Protein AF-A0A6B3M4F8-F1 (afdb_monomer)

Mean predicted aligned error: 13.42 Å

Nearest PDB structures (foldseek):
  5zo9-assembly1_A  TM=2.874E-01  e=3.451E-01  Homo sapiens
  6tle-assembly1_A  TM=3.616E-01  e=1.437E+00  Homo sapiens
  2yxu-assembly1_B  TM=2.811E-01  e=1.355E+00  Homo sapiens
  2xae-assembly1_C  TM=2.159E-01  e=8.934E-01  Homo sapiens
  2ajp-assembly3_B  TM=2.988E-01  e=2.179E+00  Homo sapiens

Solvent-accessible surface area (backbone atoms only — not comparable to full-atom values): 15876 Å² total; per-residue (Å²): 140,86,85,85,80,86,79,87,78,83,82,82,83,80,82,81,80,79,82,77,74,78,78,77,78,77,76,79,75,85,74,85,73,88,70,93,71,91,70,84,82,88,80,80,94,76,88,74,76,53,66,66,49,64,64,51,50,82,69,80,78,77,80,70,79,89,58,94,71,38,42,50,32,43,20,66,91,37,78,73,47,22,49,24,73,56,49,56,48,58,36,32,31,54,56,80,78,48,59,45,69,56,34,42,32,40,33,66,57,88,61,82,54,98,59,84,68,80,55,82,39,79,45,58,44,94,72,63,71,53,74,61,88,46,32,39,41,45,66,54,75,62,93,71,65,54,59,57,55,40,46,29,27,45,39,37,36,29,35,29,68,42,69,52,98,86,65,52,78,44,76,41,82,44,76,48,71,20,48,33,29,29,47,50,79,50,70,70,50,53,47,52,54,50,53,52,52,49,53,50,67,76,42,75,86,54,52,74,57,56,50,30,49,55,52,22,52,56,24,52,77,71,49,25,52,49,47,22,52,43,30,68,71,62,44,88,81,62,53,72,68,55,49,50,32,54,48,53,66,59,72,47,98,59,44,73,82,77

Radius of gyration: 26.08 Å; Cα contacts (8 Å, |Δi|>4): 326; chains: 1; bounding box: 96×58×58 Å

Sequence (258 aa):
MPRHNFVKTTLLLTTFISLSIPLSSVLIDELEFSSSYAVSAETGKQNQENFWVRLFVKKTSRGSSRTPFCSIWPNPDDQDLREIWNDRPLFIWKNTGEFEIAQIEVRVKSDDSKTAKKPYKVEDFNQVIGREHNLIYHKYNDPEPLNHGQEYFLWLKYQRKFKDTNGEESMVPGEHLAPFKIVQNGNFRNQIEAELNELISQNVNLNNQEIAEERAKYFVDLKLWSDFIQEAFSVKNPSADLIEFKEVILNQDSCTVK

Secondary structure (DSSP, 8-state):
--PPPP------------------------------------S--SS---HHHHT---PPP------SSEEEES-TT-GGG-EES-SSPEEEEE--SSEEEEEEEEEETT---SS-PPPSEEEEGGG---EETTEEEEE---SSPPPTT-EEEEEEEEEEEEE-TT--EEEEEEEEEEEEEEPPSSHHHHHHHHHHHHHHHHTTT--HHHHHHHHHHHHHHTT-HHHHHHHHHH-SS--HHHHHHHHHHHT-SSS---

pLDDT: mean 75.15, std 19.85, range [32.34, 97.25]

Structure (mmCIF, N/CA/C/O backbone):
data_AF-A0A6B3M4F8-F1
#
_entry.id   AF-A0A6B3M4F8-F1
#
loop_
_atom_site.group_PDB
_atom_site.id
_atom_site.type_symbol
_atom_site.label_atom_id
_atom_site.label_alt_id
_atom_site.label_comp_id
_atom_site.label_asym_id
_atom_site.label_entity_id
_atom_site.label_seq_id
_a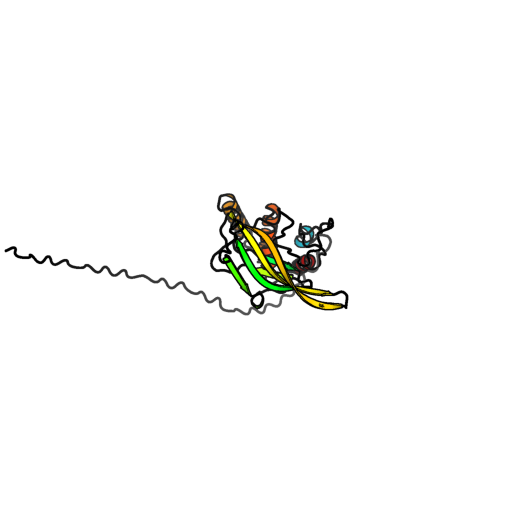tom_site.pdbx_PDB_ins_code
_atom_site.Cartn_x
_atom_site.Cartn_y
_atom_site.Cartn_z
_atom_site.occupancy
_atom_site.B_iso_or_equiv
_atom_site.auth_seq_id
_atom_site.auth_comp_id
_atom_site.auth_asym_id
_atom_site.auth_atom_id
_atom_site.pdbx_PDB_model_num
ATOM 1 N N . MET A 1 1 ? -69.988 35.034 -27.575 1.00 43.53 1 MET A N 1
ATOM 2 C CA . MET A 1 1 ? -69.328 36.061 -26.739 1.00 43.53 1 MET A CA 1
ATOM 3 C C . MET A 1 1 ? -69.202 35.544 -25.309 1.00 43.53 1 MET A C 1
ATOM 5 O O . MET A 1 1 ? -70.208 35.548 -24.611 1.00 43.53 1 MET A O 1
ATOM 9 N N . PRO A 1 2 ? -68.024 35.078 -24.864 1.00 46.09 2 PRO A N 1
ATOM 10 C CA . PRO A 1 2 ? -67.759 34.835 -23.451 1.00 46.09 2 PRO A CA 1
ATOM 11 C C . PRO A 1 2 ? -66.857 35.936 -22.867 1.00 46.09 2 PRO A C 1
ATOM 13 O O . PRO A 1 2 ? -65.852 36.320 -23.462 1.00 46.09 2 PRO A O 1
ATOM 16 N N . ARG A 1 3 ? -67.248 36.466 -21.703 1.00 47.00 3 ARG A N 1
ATOM 17 C CA . ARG A 1 3 ? -66.467 37.415 -20.898 1.00 47.00 3 ARG A CA 1
ATOM 18 C C . ARG A 1 3 ? -65.482 36.643 -20.019 1.00 47.00 3 ARG A C 1
ATOM 20 O O . ARG A 1 3 ? -65.880 35.732 -19.301 1.00 47.00 3 ARG A O 1
ATOM 27 N N . HIS A 1 4 ? -64.214 37.039 -20.077 1.00 41.53 4 HIS A N 1
ATOM 28 C CA . HIS A 1 4 ? -63.149 36.563 -19.201 1.00 41.53 4 HIS A CA 1
ATOM 29 C C . HIS A 1 4 ? -63.317 37.120 -17.781 1.00 41.53 4 HIS A C 1
ATOM 31 O O . HIS A 1 4 ? -63.397 38.334 -17.602 1.00 41.53 4 HIS A O 1
ATOM 37 N N . ASN A 1 5 ? -63.308 36.237 -16.780 1.00 47.84 5 ASN A N 1
ATOM 38 C CA . ASN A 1 5 ? -63.114 36.606 -15.380 1.00 47.84 5 ASN A CA 1
ATOM 39 C C . ASN A 1 5 ? -61.631 36.455 -15.023 1.00 47.84 5 ASN A C 1
ATOM 41 O O . ASN A 1 5 ? -61.054 35.376 -15.143 1.00 47.84 5 ASN A O 1
ATOM 45 N N . PHE A 1 6 ? -61.029 37.562 -14.590 1.00 45.25 6 PHE A N 1
ATOM 46 C CA . PHE A 1 6 ? -59.688 37.627 -14.019 1.00 45.25 6 PHE A CA 1
ATOM 47 C C . PHE A 1 6 ? -59.698 37.027 -12.608 1.00 45.25 6 PHE A C 1
ATOM 49 O O . PHE A 1 6 ? -60.324 37.578 -11.704 1.00 45.25 6 PHE A O 1
ATOM 56 N N . VAL A 1 7 ? -58.966 35.931 -12.404 1.00 55.91 7 VAL A N 1
ATOM 57 C CA . VAL A 1 7 ? -58.647 35.411 -11.068 1.00 55.91 7 VAL A CA 1
ATOM 58 C C . VAL A 1 7 ? -57.290 35.980 -10.657 1.00 55.91 7 VAL A C 1
ATOM 60 O O . VAL A 1 7 ? -56.257 35.642 -11.232 1.00 55.91 7 VAL A O 1
ATOM 63 N N . LYS A 1 8 ? -57.296 36.885 -9.673 1.00 49.25 8 LYS A N 1
ATOM 64 C CA . LYS A 1 8 ? -56.088 37.361 -8.990 1.00 49.25 8 LYS A CA 1
ATOM 65 C C . LYS A 1 8 ? -55.609 36.258 -8.048 1.00 49.25 8 LYS A C 1
ATOM 67 O O . LYS A 1 8 ? -56.277 35.980 -7.058 1.00 49.25 8 LYS A O 1
ATOM 72 N N . THR A 1 9 ? -54.465 35.652 -8.353 1.00 62.50 9 THR A N 1
ATOM 73 C CA . THR A 1 9 ? -53.802 34.702 -7.451 1.00 62.50 9 THR A CA 1
ATOM 74 C C . THR A 1 9 ? -52.666 35.430 -6.747 1.00 62.50 9 THR A C 1
ATOM 76 O O . THR A 1 9 ? -51.703 35.860 -7.378 1.00 62.50 9 THR A O 1
ATOM 79 N N . THR A 1 10 ? -52.829 35.630 -5.444 1.00 55.84 10 THR A N 1
ATOM 80 C CA . THR A 1 10 ? -51.862 36.282 -4.560 1.00 55.84 10 THR A CA 1
ATOM 81 C C . THR A 1 10 ? -50.719 35.312 -4.263 1.00 55.84 10 THR A C 1
ATOM 83 O O . THR A 1 10 ? -50.945 34.232 -3.724 1.00 55.84 10 THR A O 1
ATOM 86 N N . LEU A 1 11 ? -49.495 35.693 -4.630 1.00 54.25 11 LEU A N 1
ATOM 87 C CA . LEU A 1 11 ? -48.273 34.937 -4.369 1.00 54.25 11 LEU A CA 1
ATOM 88 C C . LEU A 1 11 ? -47.800 35.234 -2.932 1.00 54.25 11 LEU A C 1
ATOM 90 O O . LEU A 1 11 ? -47.411 36.361 -2.633 1.00 54.25 11 LEU A O 1
ATOM 94 N N . LEU A 1 12 ? -47.853 34.247 -2.035 1.00 51.66 12 LEU A N 1
ATOM 95 C CA . LEU A 1 12 ? -47.244 34.330 -0.703 1.00 51.66 12 LEU A CA 1
ATOM 96 C C . LEU A 1 12 ? -45.766 33.927 -0.810 1.00 51.66 12 LEU A C 1
ATOM 98 O O . LEU A 1 12 ? -45.453 32.753 -0.991 1.00 51.66 12 LEU A O 1
ATOM 102 N N . LEU A 1 13 ? -44.862 34.907 -0.714 1.00 46.25 13 LEU A N 1
ATOM 103 C CA . LEU A 1 13 ? -43.428 34.668 -0.535 1.00 46.25 13 LEU A CA 1
ATOM 104 C C . LEU A 1 13 ? -43.165 34.315 0.935 1.00 46.25 13 LEU A C 1
ATOM 106 O O . LEU A 1 13 ? -43.214 35.181 1.806 1.00 46.25 13 LEU A O 1
ATOM 110 N N . THR A 1 14 ? -42.855 33.053 1.215 1.00 53.53 14 THR A N 1
ATOM 111 C CA . THR A 1 14 ? -42.253 32.644 2.489 1.00 53.53 14 THR A CA 1
ATOM 112 C C . THR A 1 14 ? -40.737 32.751 2.368 1.00 53.53 14 THR A C 1
ATOM 114 O O . THR A 1 14 ? -40.094 31.922 1.724 1.00 53.53 14 THR A O 1
ATOM 117 N N . THR A 1 15 ? -40.155 33.786 2.966 1.00 54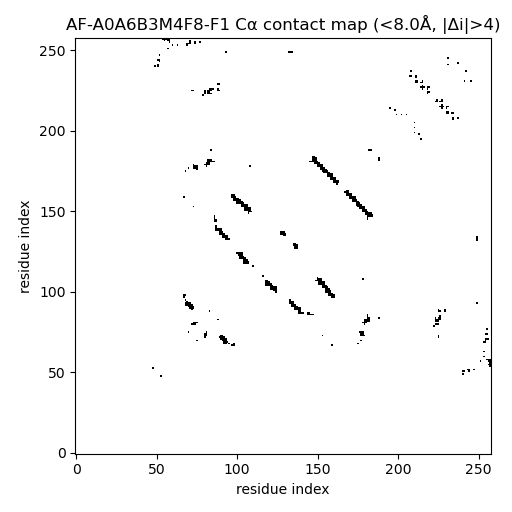.50 15 THR A N 1
ATOM 118 C CA . THR A 1 15 ? -38.704 33.917 3.123 1.00 54.50 15 THR A CA 1
ATOM 119 C C . THR A 1 15 ? -38.230 32.972 4.225 1.00 54.50 15 THR A C 1
ATOM 121 O O . THR A 1 15 ? -38.525 33.192 5.400 1.00 54.50 15 THR A O 1
ATOM 124 N N . PHE A 1 16 ? -37.493 31.925 3.858 1.00 51.19 16 PHE A N 1
ATOM 125 C CA . PHE A 1 16 ? -36.728 31.126 4.812 1.00 51.19 16 PHE A CA 1
ATOM 126 C C . PHE A 1 16 ? -35.495 31.926 5.237 1.00 51.19 16 PHE A C 1
ATOM 128 O O . PHE A 1 16 ? -34.584 32.153 4.444 1.00 51.19 16 PHE A O 1
ATOM 135 N N . ILE A 1 17 ? -35.478 32.373 6.492 1.00 52.50 17 ILE A N 1
ATOM 136 C CA . ILE A 1 17 ? -34.276 32.902 7.135 1.00 52.50 17 ILE A CA 1
ATOM 137 C C . ILE A 1 17 ? -33.397 31.692 7.453 1.00 52.50 17 ILE A C 1
ATOM 139 O O . ILE A 1 17 ? -33.633 30.969 8.420 1.00 52.50 17 ILE A O 1
ATOM 143 N N . SER A 1 18 ? -32.407 31.437 6.603 1.00 44.84 18 SER A N 1
ATOM 144 C CA . SER A 1 18 ? -31.321 30.510 6.896 1.00 44.84 18 SER A CA 1
ATOM 145 C C . SER A 1 18 ? -30.469 31.101 8.020 1.00 44.84 18 SER A C 1
ATOM 147 O O . SER A 1 18 ? -29.685 32.020 7.788 1.00 44.84 18 SER A O 1
ATOM 149 N N . LEU A 1 19 ? -30.630 30.585 9.242 1.00 41.22 19 LEU A N 1
ATOM 150 C CA . LEU A 1 19 ? -29.639 30.752 10.302 1.00 41.22 19 LEU A CA 1
ATOM 151 C C . LEU A 1 19 ? -28.371 29.998 9.887 1.00 41.22 19 LEU A C 1
ATOM 153 O O . LEU A 1 19 ? -28.237 28.797 10.103 1.00 41.22 19 LEU A O 1
ATOM 157 N N . SER A 1 20 ? -27.440 30.711 9.266 1.00 39.50 20 SER A N 1
ATOM 158 C CA . SER A 1 20 ? -26.052 30.285 9.154 1.00 39.50 20 SER A CA 1
ATOM 159 C C . SER A 1 20 ? -25.435 30.320 10.550 1.00 39.50 20 SER A C 1
ATOM 161 O O . SER A 1 20 ? -25.114 31.389 11.067 1.00 39.50 20 SER A O 1
ATOM 163 N N . ILE A 1 21 ? -25.311 29.149 11.172 1.00 44.72 21 ILE A N 1
ATOM 164 C CA . ILE A 1 21 ? -24.468 28.957 12.350 1.00 44.72 21 ILE A CA 1
ATOM 165 C C . ILE A 1 21 ? -23.023 29.146 11.866 1.00 44.72 21 ILE A C 1
ATOM 167 O O . ILE A 1 21 ? -22.594 28.392 10.989 1.00 44.72 21 ILE A O 1
ATOM 171 N N . PRO A 1 22 ? -22.261 30.130 12.372 1.00 42.53 22 PRO A N 1
ATOM 172 C CA . PRO A 1 22 ? -20.829 30.143 12.142 1.00 42.53 22 PRO A CA 1
ATOM 173 C C . PRO A 1 22 ? -20.253 28.920 12.858 1.00 42.53 22 PRO A C 1
ATOM 175 O O . PRO A 1 22 ? -20.225 28.868 14.087 1.00 42.53 22 PRO A O 1
ATOM 178 N N . LEU A 1 23 ? -19.824 27.916 12.090 1.00 39.62 23 LEU A N 1
ATOM 179 C CA . LEU A 1 23 ? -18.867 26.933 12.580 1.00 39.62 23 LEU A CA 1
ATOM 180 C C . LEU A 1 23 ? -17.649 27.733 13.030 1.00 39.62 23 LEU A C 1
ATOM 182 O O . LEU A 1 23 ? -16.928 28.300 12.211 1.00 39.62 23 LEU A O 1
ATOM 186 N N . SER A 1 24 ? -17.494 27.849 14.344 1.00 38.16 24 SER A N 1
ATOM 187 C CA . SER A 1 24 ? -16.314 28.406 14.973 1.00 38.16 24 SER A CA 1
ATOM 188 C C . SER A 1 24 ? -15.115 27.614 14.469 1.00 38.16 24 SER A C 1
ATOM 190 O O . SER A 1 24 ? -14.879 26.481 14.879 1.00 38.16 24 SER A O 1
ATOM 192 N N . SER A 1 25 ? -14.372 28.210 13.544 1.00 35.00 25 SER A N 1
ATOM 193 C CA . SER A 1 25 ? -12.992 27.855 13.275 1.00 35.00 25 SER A CA 1
ATOM 194 C C . SER A 1 25 ? -12.223 28.109 14.565 1.00 35.00 25 SER A C 1
ATOM 196 O O . SER A 1 25 ? -11.840 29.242 14.860 1.00 35.00 25 SER A O 1
ATOM 198 N N . VAL A 1 26 ? -12.070 27.061 15.371 1.00 36.47 26 VAL A N 1
ATOM 199 C CA . VAL A 1 26 ? -11.077 27.028 16.437 1.00 36.47 26 VAL A CA 1
ATOM 200 C C . VAL A 1 26 ? -9.725 27.079 15.735 1.00 36.47 26 VAL A C 1
ATOM 202 O O . VAL A 1 26 ? -9.242 26.085 15.197 1.00 36.47 26 VAL A O 1
ATOM 205 N N .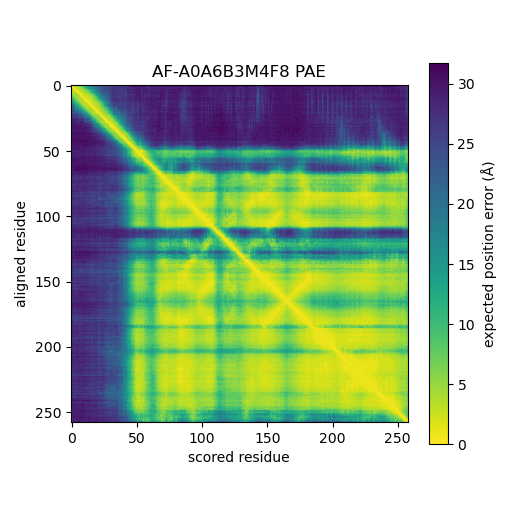 LEU A 1 27 ? -9.166 28.286 15.677 1.00 33.78 27 LEU A N 1
ATOM 206 C CA . LEU A 1 27 ? -7.738 28.504 15.535 1.00 33.78 27 LEU A CA 1
ATOM 207 C C . LEU A 1 27 ? -7.092 27.811 16.735 1.00 33.78 27 LEU A C 1
ATOM 209 O O . LEU A 1 27 ? -7.242 28.263 17.869 1.00 33.78 27 LEU A O 1
ATOM 213 N N . ILE A 1 28 ? -6.449 26.671 16.495 1.00 41.69 28 ILE A N 1
ATOM 214 C CA . ILE A 1 28 ? -5.467 26.156 17.440 1.00 41.69 28 ILE A CA 1
ATOM 215 C C . ILE A 1 28 ? -4.262 27.066 17.259 1.00 41.69 28 ILE A C 1
ATOM 217 O O . ILE A 1 28 ? -3.553 26.971 16.257 1.00 41.69 28 ILE A O 1
ATOM 221 N N . ASP A 1 29 ? -4.125 27.997 18.198 1.00 32.34 29 ASP A N 1
ATOM 222 C CA . ASP A 1 29 ? -2.917 28.779 18.385 1.00 32.34 29 ASP A CA 1
ATOM 223 C C . ASP A 1 29 ? -1.725 27.828 18.501 1.00 32.34 29 ASP A C 1
ATOM 225 O O . ASP A 1 29 ? -1.721 26.852 19.260 1.00 32.34 29 ASP A O 1
ATOM 229 N N . GLU A 1 30 ? -0.721 28.149 17.703 1.00 42.81 30 GLU A N 1
ATOM 230 C CA . GLU A 1 30 ? 0.624 27.617 17.722 1.00 42.81 30 GLU A CA 1
ATOM 231 C C . GLU A 1 30 ? 1.267 27.990 19.065 1.00 42.81 30 GLU A C 1
ATOM 233 O O . GLU A 1 30 ? 1.894 29.033 19.225 1.00 42.81 30 GLU A O 1
ATOM 238 N N . LEU A 1 31 ? 1.062 27.149 20.080 1.00 36.09 31 LEU A N 1
ATOM 239 C CA . LEU A 1 31 ? 1.846 27.214 21.305 1.00 36.09 31 LEU A CA 1
ATOM 240 C C . LEU A 1 31 ? 3.117 26.392 21.104 1.00 36.09 31 LEU A C 1
ATOM 242 O O . LEU A 1 31 ? 3.153 25.182 21.336 1.00 36.09 31 LEU A O 1
ATOM 246 N N . GLU A 1 32 ? 4.171 27.094 20.690 1.00 36.59 32 GLU A N 1
ATOM 247 C CA . GLU A 1 32 ? 5.562 26.694 20.873 1.00 36.59 32 GLU A CA 1
ATOM 248 C C . GLU A 1 32 ? 5.835 26.470 22.369 1.00 36.59 32 GLU A C 1
ATOM 250 O O . GLU A 1 32 ? 6.284 27.355 23.098 1.00 36.59 32 GLU A O 1
ATOM 255 N N . PHE A 1 33 ? 5.564 25.259 22.852 1.00 33.78 33 PHE A N 1
ATOM 256 C CA . PHE A 1 33 ? 6.050 24.817 24.150 1.00 33.78 33 PHE A CA 1
ATOM 257 C C . PHE A 1 33 ? 7.419 24.162 23.960 1.00 33.78 33 PHE A C 1
ATOM 259 O O . PHE A 1 33 ? 7.558 22.951 23.789 1.00 33.78 33 PHE A O 1
ATOM 266 N N . SER A 1 34 ? 8.450 25.008 23.987 1.00 40.28 34 SER A N 1
ATOM 267 C CA . SER A 1 34 ? 9.811 24.600 24.321 1.00 40.28 34 SER A CA 1
ATOM 268 C C . SER A 1 34 ? 9.785 23.926 25.694 1.00 40.28 34 SER A C 1
ATOM 270 O O . SER A 1 34 ? 9.660 24.574 26.732 1.00 40.28 34 SER A O 1
ATOM 272 N N . SER A 1 35 ? 9.849 22.599 25.691 1.00 32.62 35 SER A N 1
ATOM 273 C CA . SER A 1 35 ? 9.982 21.777 26.887 1.00 32.62 35 SER A CA 1
ATOM 274 C C . SER A 1 35 ? 11.080 20.755 26.635 1.00 32.62 35 SER A C 1
ATOM 276 O O . SER A 1 35 ? 10.859 19.662 26.113 1.00 32.62 35 SER A O 1
ATOM 278 N N . SER A 1 36 ? 12.293 21.146 27.016 1.00 39.28 36 SER A N 1
ATOM 279 C CA . SER A 1 36 ? 13.436 20.264 27.175 1.00 39.28 36 SER A CA 1
ATOM 280 C C . SER A 1 36 ? 13.157 19.239 28.278 1.00 39.28 36 SER A C 1
ATOM 282 O O . SER A 1 36 ? 13.365 19.514 29.457 1.00 39.28 36 SER A O 1
ATOM 284 N N . TYR A 1 37 ? 12.747 18.037 27.890 1.00 39.56 37 TYR A N 1
ATOM 285 C CA . TYR A 1 37 ? 12.955 16.834 28.690 1.00 39.56 37 TYR A CA 1
ATOM 286 C C . TYR A 1 37 ? 13.459 15.727 27.770 1.00 39.56 37 TYR A C 1
ATOM 288 O O . TYR A 1 37 ? 12.735 14.823 27.371 1.00 39.56 37 TYR A O 1
ATOM 296 N N . ALA A 1 38 ? 14.752 15.802 27.453 1.00 43.88 38 ALA A N 1
ATOM 297 C CA . ALA A 1 38 ? 15.537 14.602 27.227 1.00 43.88 38 ALA A CA 1
ATOM 298 C C . ALA A 1 38 ? 15.680 13.909 28.590 1.00 43.88 38 ALA A C 1
ATOM 300 O O . ALA A 1 38 ? 16.623 14.164 29.337 1.00 43.88 38 ALA A O 1
ATOM 301 N N . VAL A 1 39 ? 14.689 13.096 28.954 1.00 34.38 39 VAL A N 1
ATOM 302 C CA . VAL A 1 39 ? 14.812 12.137 30.051 1.00 34.38 39 VAL A CA 1
ATOM 303 C C . VAL A 1 39 ? 15.017 10.777 29.414 1.00 34.38 39 VAL A C 1
ATOM 305 O O . VAL A 1 39 ? 14.166 10.252 28.702 1.00 34.38 39 VAL A O 1
ATOM 308 N N . SER A 1 40 ? 16.220 10.273 29.653 1.00 44.88 40 SER A N 1
ATOM 309 C CA . SER A 1 40 ? 16.690 8.957 29.275 1.00 44.88 40 SER A CA 1
ATOM 310 C C . SER A 1 40 ? 15.732 7.875 29.777 1.00 44.88 40 SER A C 1
ATOM 312 O O . SER A 1 40 ? 15.506 7.750 30.979 1.00 44.88 40 SER A O 1
ATOM 314 N N . ALA A 1 41 ? 15.208 7.083 28.846 1.00 40.28 41 ALA A N 1
ATOM 315 C CA . ALA A 1 41 ? 14.656 5.759 29.104 1.00 40.28 41 ALA A CA 1
ATOM 316 C C . ALA A 1 41 ? 15.492 4.712 28.347 1.00 40.28 41 ALA A C 1
ATOM 318 O O . ALA A 1 41 ? 14.978 3.863 27.624 1.00 40.28 41 ALA A O 1
ATOM 319 N N . GLU A 1 42 ? 16.816 4.780 28.498 1.00 44.00 42 GLU A N 1
ATOM 320 C CA . GLU A 1 42 ? 17.695 3.631 28.289 1.00 44.00 42 GLU A CA 1
ATOM 321 C C . GLU A 1 42 ? 17.695 2.778 29.559 1.00 44.00 42 GLU A C 1
ATOM 323 O O . GLU A 1 42 ? 18.533 2.948 30.439 1.00 44.00 42 GLU A O 1
ATOM 328 N N . THR A 1 43 ? 16.727 1.872 29.701 1.00 42.41 43 THR A N 1
ATOM 329 C CA . THR A 1 43 ? 16.880 0.648 30.514 1.00 42.41 43 THR A CA 1
ATOM 330 C C . THR A 1 43 ? 15.706 -0.291 30.241 1.00 42.41 43 THR A C 1
ATOM 332 O O . THR A 1 43 ? 14.633 -0.158 30.816 1.00 42.41 43 THR A O 1
ATOM 335 N N . GLY A 1 44 ? 15.913 -1.235 29.317 1.00 36.78 44 GLY A N 1
ATOM 336 C CA . GLY A 1 44 ? 14.911 -2.252 28.967 1.00 36.78 44 GLY A CA 1
ATOM 337 C C . GLY A 1 44 ? 15.033 -2.890 27.576 1.00 36.78 44 GLY A C 1
ATOM 338 O O . GLY A 1 44 ? 14.178 -3.683 27.210 1.00 36.78 44 GLY A O 1
ATOM 339 N N . LYS A 1 45 ? 16.067 -2.584 26.779 1.00 41.03 45 LYS A N 1
ATOM 340 C CA . LYS A 1 45 ? 16.283 -3.192 25.452 1.00 41.03 45 LYS A CA 1
ATOM 341 C C . LYS A 1 45 ? 17.159 -4.448 25.525 1.00 41.03 45 LYS A C 1
ATOM 343 O O . LYS A 1 45 ? 18.324 -4.395 25.154 1.00 41.03 45 LYS A O 1
ATOM 348 N N . GLN A 1 46 ? 16.614 -5.580 25.970 1.00 42.41 46 GLN A N 1
ATOM 349 C CA . GLN A 1 46 ? 17.101 -6.906 25.554 1.00 42.41 46 GLN A CA 1
ATOM 350 C C . GLN A 1 46 ? 15.920 -7.895 25.499 1.00 42.41 46 GLN A C 1
ATOM 352 O O . GLN A 1 46 ? 15.303 -8.180 26.519 1.00 42.41 46 GLN A O 1
ATOM 357 N N . ASN A 1 47 ? 15.656 -8.430 24.299 1.00 44.12 47 ASN A N 1
ATOM 358 C CA . ASN A 1 47 ? 14.771 -9.567 23.975 1.00 44.12 47 ASN A CA 1
ATOM 359 C C . ASN A 1 47 ? 13.238 -9.383 23.873 1.00 44.12 47 ASN A C 1
ATOM 361 O O . ASN A 1 47 ? 12.513 -10.371 23.981 1.00 44.12 47 ASN A O 1
ATOM 365 N N . GLN A 1 48 ? 12.718 -8.199 23.541 1.00 48.53 48 GLN A N 1
ATOM 366 C CA . GLN A 1 48 ? 11.442 -8.135 22.808 1.00 48.53 48 GLN A CA 1
ATOM 367 C C . GLN A 1 48 ? 11.753 -7.854 21.341 1.00 48.53 48 GLN A C 1
ATOM 369 O O . GLN A 1 48 ? 12.199 -6.763 20.998 1.00 48.53 48 GLN A O 1
ATOM 374 N N . GLU A 1 49 ? 11.586 -8.859 20.480 1.00 56.62 49 GLU A N 1
ATOM 375 C CA . GLU A 1 49 ? 11.588 -8.632 19.035 1.00 56.62 49 GLU A CA 1
ATOM 376 C C . GLU A 1 49 ? 10.516 -7.583 18.707 1.00 56.62 49 GLU A C 1
ATOM 378 O O . GLU A 1 49 ? 9.355 -7.736 19.094 1.00 56.62 49 GLU A O 1
ATOM 383 N N . ASN A 1 50 ? 10.933 -6.509 18.032 1.00 76.38 50 ASN A N 1
ATOM 384 C CA . ASN A 1 50 ? 10.086 -5.411 17.571 1.00 76.38 50 ASN A CA 1
ATOM 385 C C . ASN A 1 50 ? 8.841 -5.975 16.864 1.00 76.38 50 ASN A C 1
ATOM 387 O O . ASN A 1 50 ? 8.975 -6.751 15.916 1.00 76.38 50 ASN A O 1
ATOM 391 N N . PHE A 1 51 ? 7.645 -5.589 17.326 1.00 82.19 51 PHE A N 1
ATOM 392 C CA . PHE A 1 51 ? 6.354 -6.032 16.787 1.00 82.19 51 PHE A CA 1
ATOM 393 C C . PHE A 1 51 ? 6.312 -5.962 15.256 1.00 82.19 51 PHE A C 1
ATOM 395 O O . PHE A 1 51 ? 5.957 -6.938 14.591 1.00 82.19 51 PHE A O 1
ATOM 402 N N . TRP A 1 52 ? 6.748 -4.829 14.708 1.00 80.56 52 TRP A N 1
ATOM 403 C CA . TRP A 1 52 ? 6.734 -4.563 13.279 1.00 80.56 52 TRP A CA 1
ATOM 404 C C . TRP A 1 52 ? 7.652 -5.517 12.508 1.00 80.56 52 TRP A C 1
ATOM 406 O O . TRP A 1 52 ? 7.271 -6.053 11.470 1.00 80.56 52 TRP A O 1
ATOM 416 N N . VAL A 1 53 ? 8.846 -5.785 13.042 1.00 73.31 53 VAL A N 1
ATOM 417 C CA . VAL A 1 53 ? 9.820 -6.704 12.431 1.00 73.31 53 VAL A CA 1
ATOM 418 C C . VAL A 1 53 ? 9.375 -8.160 12.579 1.00 73.31 53 VAL A C 1
ATOM 420 O O . VAL A 1 53 ? 9.509 -8.938 11.638 1.00 73.31 53 VAL A O 1
ATOM 423 N N . ARG A 1 54 ? 8.795 -8.532 13.726 1.00 75.94 54 ARG A N 1
ATOM 424 C CA . ARG A 1 54 ? 8.311 -9.891 14.003 1.00 75.94 54 ARG A CA 1
ATOM 425 C C . ARG A 1 54 ? 7.184 -10.309 13.064 1.00 75.94 54 ARG A C 1
ATOM 427 O O . ARG A 1 54 ? 7.135 -11.467 12.655 1.00 75.94 54 ARG A O 1
ATOM 434 N N . LEU A 1 55 ? 6.271 -9.392 12.751 1.00 69.31 55 LEU A N 1
ATOM 435 C CA . LEU A 1 55 ? 5.172 -9.670 11.830 1.00 69.31 55 LEU A CA 1
ATOM 436 C C . LEU A 1 55 ? 5.618 -9.805 10.374 1.00 69.31 55 LEU A C 1
ATOM 438 O O . LEU A 1 55 ? 4.853 -10.313 9.568 1.00 69.31 55 LEU A O 1
ATOM 442 N N . PHE A 1 56 ? 6.833 -9.372 10.038 1.00 64.88 56 PHE A N 1
ATOM 443 C CA . PHE A 1 56 ? 7.392 -9.492 8.696 1.00 64.88 56 PHE A CA 1
ATOM 444 C C . PHE A 1 56 ? 8.400 -10.631 8.660 1.00 64.88 56 PHE A C 1
ATOM 446 O O . PHE A 1 56 ? 9.620 -10.440 8.688 1.00 64.88 56 PHE A O 1
ATOM 453 N N . VAL A 1 57 ? 7.888 -11.856 8.577 1.00 58.72 57 VAL A N 1
ATOM 454 C CA . VAL A 1 57 ? 8.748 -13.024 8.417 1.00 58.72 57 VAL A CA 1
ATOM 455 C C . VAL A 1 57 ? 9.154 -13.106 6.953 1.00 58.72 57 VAL A C 1
ATOM 457 O O . VAL A 1 57 ? 8.371 -13.497 6.091 1.00 58.72 57 VAL A O 1
ATOM 460 N N . LYS A 1 58 ? 10.426 -12.791 6.665 1.00 55.66 58 LYS A N 1
ATOM 461 C CA . LYS A 1 58 ? 11.029 -12.979 5.335 1.00 55.66 58 LYS A CA 1
ATOM 462 C C . LYS A 1 58 ? 10.668 -14.361 4.788 1.00 55.66 58 LYS A C 1
ATOM 464 O O . LYS A 1 58 ? 11.234 -15.377 5.197 1.00 55.66 58 LYS A O 1
ATOM 469 N N . LYS A 1 59 ? 9.760 -14.410 3.815 1.00 54.81 59 LYS A N 1
ATOM 470 C CA . LYS A 1 59 ? 9.504 -15.636 3.069 1.00 54.81 59 LYS A CA 1
ATOM 471 C C . LYS A 1 59 ? 10.758 -15.945 2.257 1.00 54.81 59 LYS A C 1
ATOM 473 O O . LYS A 1 59 ? 11.221 -15.114 1.478 1.00 54.81 59 LYS A O 1
ATOM 478 N N . THR A 1 60 ? 11.315 -17.143 2.418 1.00 44.97 60 THR A N 1
ATOM 479 C CA . THR A 1 60 ? 12.333 -17.637 1.490 1.00 44.97 60 THR A CA 1
ATOM 480 C C . THR A 1 60 ? 11.673 -17.763 0.120 1.00 44.97 60 THR A C 1
ATOM 482 O O . THR A 1 60 ? 10.676 -18.471 -0.059 1.00 44.97 60 THR A O 1
ATOM 485 N N . SER A 1 61 ? 12.154 -16.981 -0.843 1.00 50.81 61 SER A N 1
ATOM 486 C CA . SER A 1 61 ? 11.539 -16.889 -2.160 1.00 50.81 61 SER A CA 1
ATOM 487 C C . SER A 1 61 ? 11.608 -18.249 -2.861 1.00 50.81 61 SER A C 1
ATOM 489 O O . SER A 1 61 ? 12.675 -18.775 -3.174 1.00 50.81 61 SER A O 1
ATOM 491 N N . ARG A 1 62 ? 10.448 -18.852 -3.139 1.00 41.81 62 ARG A N 1
ATOM 492 C CA . ARG A 1 62 ? 10.361 -19.919 -4.140 1.00 41.81 62 ARG A CA 1
ATOM 493 C C . ARG A 1 62 ? 10.317 -19.230 -5.495 1.00 41.81 62 ARG A C 1
ATOM 495 O O . ARG A 1 62 ? 9.246 -18.807 -5.900 1.00 41.81 62 ARG A O 1
ATOM 502 N N . GLY A 1 63 ? 11.491 -19.053 -6.108 1.00 45.06 63 GLY A N 1
ATOM 503 C CA . GLY A 1 63 ? 11.684 -18.642 -7.505 1.00 45.06 63 GLY A CA 1
ATOM 504 C C . GLY A 1 63 ? 10.591 -17.732 -8.064 1.00 45.06 63 GLY A C 1
ATOM 505 O O . GLY A 1 63 ? 9.812 -18.175 -8.903 1.00 45.06 63 GLY A O 1
ATOM 506 N N . SER A 1 64 ? 10.515 -16.487 -7.584 1.00 46.06 64 SER A N 1
ATOM 507 C CA . SER A 1 64 ? 9.617 -15.507 -8.194 1.00 46.06 64 SER A CA 1
ATOM 508 C C . SER A 1 64 ? 10.147 -15.146 -9.580 1.00 46.06 64 SER A C 1
ATOM 510 O O . SER A 1 64 ? 11.357 -14.968 -9.764 1.00 46.06 64 SER A O 1
ATOM 512 N N . SER A 1 65 ? 9.244 -15.078 -10.556 1.00 45.88 65 SER A N 1
ATOM 513 C CA . SER A 1 65 ? 9.546 -14.586 -11.896 1.00 45.88 65 SER A CA 1
ATOM 514 C C . SER A 1 65 ? 10.217 -13.217 -11.777 1.00 45.88 65 SER A C 1
ATOM 516 O O . SER A 1 65 ? 9.754 -12.362 -11.026 1.00 45.88 65 SER A O 1
ATOM 518 N N . ARG A 1 66 ? 11.333 -13.014 -12.486 1.00 55.12 66 ARG A N 1
ATOM 519 C CA . ARG A 1 66 ? 12.086 -11.751 -12.510 1.00 55.12 66 ARG A CA 1
ATOM 520 C C . ARG A 1 66 ? 11.294 -10.691 -13.281 1.00 55.12 66 ARG A C 1
ATOM 522 O O . ARG A 1 66 ? 11.687 -10.300 -14.379 1.00 55.12 66 ARG A O 1
ATOM 529 N N . THR A 1 67 ? 10.149 -10.263 -12.761 1.00 62.94 67 THR A N 1
ATOM 530 C CA . THR A 1 67 ? 9.491 -9.071 -13.284 1.00 62.94 67 THR A CA 1
ATOM 531 C C . THR A 1 67 ? 10.330 -7.866 -12.859 1.00 62.94 67 THR A C 1
ATOM 533 O O . THR A 1 67 ? 10.675 -7.757 -11.685 1.00 62.94 67 THR A O 1
ATOM 536 N N . PRO A 1 68 ? 10.682 -6.956 -13.784 1.00 68.88 68 PRO A N 1
ATOM 537 C CA . PRO A 1 68 ? 11.503 -5.786 -13.456 1.00 68.88 68 PRO A CA 1
ATOM 538 C C . PRO A 1 68 ? 10.781 -4.822 -12.503 1.00 68.88 68 PRO A C 1
ATOM 540 O O . PRO A 1 68 ? 11.407 -4.009 -11.832 1.00 68.88 68 PRO A O 1
ATOM 543 N N . PHE A 1 69 ? 9.451 -4.920 -12.440 1.00 80.00 69 PHE A N 1
ATOM 544 C CA . PHE A 1 69 ? 8.628 -4.163 -11.517 1.00 80.00 69 PHE A CA 1
ATOM 545 C C . PHE A 1 69 ? 8.321 -4.987 -10.263 1.00 80.00 69 PHE A C 1
ATOM 547 O O . PHE A 1 69 ? 7.847 -6.122 -10.371 1.00 80.00 69 PHE A O 1
ATOM 554 N N . CYS A 1 70 ? 8.556 -4.395 -9.091 1.00 82.88 70 CYS A N 1
ATOM 555 C CA . CYS A 1 70 ? 8.368 -5.038 -7.797 1.00 82.88 70 CYS A CA 1
ATOM 556 C C . CYS A 1 70 ? 7.255 -4.355 -6.995 1.00 82.88 70 CYS A C 1
ATOM 558 O O . CYS A 1 70 ? 7.510 -3.420 -6.230 1.00 82.88 70 CYS A O 1
ATOM 560 N N . SER A 1 71 ? 6.019 -4.823 -7.188 1.00 85.75 71 SER A N 1
ATOM 561 C CA . SER A 1 71 ? 4.859 -4.352 -6.424 1.00 85.75 71 SER A CA 1
ATOM 562 C C . SER A 1 71 ? 4.836 -5.016 -5.054 1.00 85.75 71 SER A C 1
ATOM 564 O O . SER A 1 71 ? 4.723 -6.237 -4.967 1.00 85.75 71 SER A O 1
ATOM 566 N N . ILE A 1 72 ? 4.955 -4.216 -3.996 1.00 82.19 72 ILE A N 1
ATOM 567 C CA . ILE A 1 72 ? 4.781 -4.681 -2.617 1.00 82.19 72 ILE A CA 1
ATOM 568 C C . ILE A 1 72 ? 3.283 -4.766 -2.321 1.00 82.19 72 ILE A C 1
ATOM 570 O O . ILE A 1 72 ? 2.805 -5.787 -1.830 1.00 82.19 72 ILE A O 1
ATOM 574 N N . TRP A 1 73 ? 2.542 -3.709 -2.670 1.00 85.12 73 TRP A N 1
ATOM 575 C CA . TRP A 1 73 ? 1.094 -3.674 -2.549 1.00 85.12 73 TRP A CA 1
ATOM 576 C C . TRP A 1 73 ? 0.431 -2.832 -3.654 1.00 85.12 73 TRP A C 1
ATOM 578 O O . TRP A 1 73 ? 0.836 -1.683 -3.854 1.00 85.12 73 TRP A O 1
ATOM 588 N N . PRO A 1 74 ? -0.608 -3.347 -4.342 1.00 88.00 74 PRO A N 1
ATOM 589 C CA . PRO A 1 74 ? -1.128 -4.713 -4.263 1.00 88.00 74 PRO A CA 1
ATOM 590 C C . PRO A 1 74 ? -0.167 -5.712 -4.919 1.00 88.00 74 PRO A C 1
ATOM 592 O O . PRO A 1 74 ? 0.518 -5.374 -5.887 1.00 88.00 74 PRO A O 1
ATOM 595 N N . ASN A 1 75 ? -0.106 -6.945 -4.415 1.00 83.69 75 ASN A N 1
ATOM 596 C CA . ASN A 1 75 ? 0.760 -7.975 -4.991 1.00 83.69 75 ASN A CA 1
ATOM 597 C C . ASN A 1 75 ? -0.037 -8.865 -5.971 1.00 83.69 75 ASN A C 1
ATOM 599 O O . ASN A 1 75 ? -0.979 -9.546 -5.556 1.00 83.69 75 ASN A O 1
ATOM 603 N N . PRO A 1 76 ? 0.314 -8.903 -7.271 1.00 81.25 76 PRO A N 1
ATOM 604 C CA . PRO A 1 76 ? -0.421 -9.712 -8.241 1.00 81.25 76 PRO A CA 1
ATOM 605 C C . PRO A 1 76 ? -0.295 -11.220 -8.002 1.00 81.25 76 PRO A C 1
ATOM 607 O O . PRO A 1 76 ? -1.213 -11.961 -8.365 1.00 81.25 76 PRO A O 1
ATOM 610 N N . ASP A 1 77 ? 0.782 -11.672 -7.368 1.00 81.00 77 ASP A N 1
ATOM 611 C CA . ASP A 1 77 ? 1.099 -13.085 -7.163 1.00 81.00 77 ASP A CA 1
ATOM 612 C C . ASP A 1 77 ? 0.511 -13.652 -5.862 1.00 81.00 77 ASP A C 1
ATOM 614 O O . ASP A 1 77 ? 0.524 -14.868 -5.661 1.00 81.00 77 ASP A O 1
ATOM 618 N N . ASP A 1 78 ? -0.040 -12.804 -4.987 1.00 79.00 78 ASP A N 1
ATOM 619 C CA . ASP A 1 78 ? -0.600 -13.224 -3.702 1.00 79.00 78 ASP A CA 1
ATOM 620 C C . ASP A 1 78 ? -2.066 -12.800 -3.570 1.00 79.00 78 ASP A C 1
ATOM 622 O O . ASP A 1 78 ? -2.394 -11.620 -3.476 1.00 79.00 78 ASP A O 1
ATOM 626 N N . GLN A 1 79 ? -2.975 -13.777 -3.595 1.00 78.25 79 GLN A N 1
ATOM 627 C CA . GLN A 1 79 ? -4.413 -13.511 -3.503 1.00 78.25 79 GLN A CA 1
ATOM 628 C C . GLN A 1 79 ? -4.835 -13.018 -2.119 1.00 78.25 79 GLN A C 1
ATOM 630 O O . GLN A 1 79 ? -5.784 -12.241 -2.034 1.00 78.25 79 GLN A O 1
ATOM 635 N N . ASP A 1 80 ? -4.111 -13.416 -1.068 1.00 72.56 80 ASP A N 1
ATOM 636 C CA . ASP A 1 80 ? -4.382 -12.967 0.300 1.00 72.56 80 ASP A CA 1
ATOM 637 C C . ASP A 1 80 ? -4.045 -11.474 0.468 1.00 72.56 80 ASP A C 1
ATOM 639 O O . ASP A 1 80 ? -4.507 -10.828 1.402 1.00 72.56 80 ASP A O 1
ATOM 643 N N . LEU A 1 81 ? -3.254 -10.917 -0.456 1.00 78.44 81 LEU A N 1
ATOM 644 C CA . LEU A 1 81 ? -2.802 -9.529 -0.471 1.00 78.44 81 LEU A CA 1
ATOM 645 C C . LEU A 1 81 ? -3.632 -8.650 -1.427 1.00 78.44 81 LEU A C 1
ATOM 647 O O . LEU A 1 81 ? -3.113 -7.708 -2.030 1.00 78.44 81 LEU A O 1
ATOM 651 N N . ARG A 1 82 ? -4.914 -8.979 -1.628 1.00 87.44 82 ARG A N 1
ATOM 652 C CA . ARG A 1 82 ? -5.793 -8.242 -2.555 1.00 87.44 82 ARG A CA 1
ATOM 653 C C . ARG A 1 82 ? -6.940 -7.510 -1.879 1.00 87.44 82 ARG A C 1
ATOM 655 O O . ARG A 1 82 ? -7.474 -6.594 -2.497 1.00 87.44 82 ARG A O 1
ATOM 662 N N . GLU A 1 83 ? -7.341 -7.898 -0.673 1.00 93.31 83 GLU A N 1
ATOM 663 C CA . GLU A 1 83 ? -8.451 -7.247 0.029 1.00 93.31 83 GLU A CA 1
ATOM 664 C C . GLU A 1 83 ? -7.977 -6.025 0.817 1.00 93.31 83 GLU A C 1
ATOM 666 O O . GLU A 1 83 ? -6.939 -6.058 1.478 1.00 93.31 83 GLU A O 1
ATOM 671 N N . ILE A 1 84 ? -8.743 -4.939 0.712 1.00 95.12 84 ILE A N 1
ATOM 672 C CA . ILE A 1 84 ? -8.455 -3.652 1.346 1.00 95.12 84 ILE A CA 1
ATOM 673 C C . ILE A 1 84 ? -9.727 -3.136 2.009 1.00 95.12 84 ILE A C 1
ATOM 675 O O . ILE A 1 84 ? -10.772 -3.028 1.357 1.00 95.12 84 ILE A O 1
ATOM 679 N N . TRP A 1 85 ? -9.657 -2.796 3.292 1.00 96.19 85 TRP A N 1
ATOM 680 C CA . TRP A 1 85 ? -10.767 -2.150 3.981 1.00 96.19 85 TRP A CA 1
ATOM 681 C C . TRP A 1 85 ? -10.830 -0.655 3.651 1.00 96.19 85 TRP A C 1
ATOM 683 O O . TRP A 1 85 ? -11.902 -0.151 3.315 1.00 96.19 85 TRP A O 1
ATOM 693 N N . ASN A 1 86 ? -9.713 0.066 3.668 1.00 95.00 86 ASN A N 1
ATOM 694 C CA . ASN A 1 86 ? -9.693 1.485 3.340 1.00 95.00 86 ASN A CA 1
ATOM 695 C C . ASN A 1 86 ? -10.133 1.743 1.885 1.00 95.00 86 ASN A C 1
ATOM 697 O O . ASN A 1 86 ? -9.598 1.166 0.940 1.00 95.00 86 ASN A O 1
ATOM 701 N N . ASP A 1 87 ? -11.094 2.646 1.688 1.00 94.31 87 ASP A N 1
ATOM 702 C CA . ASP A 1 87 ? -11.570 3.038 0.354 1.00 94.31 87 ASP A CA 1
ATOM 703 C C . ASP A 1 87 ? -10.610 4.007 -0.371 1.00 94.31 87 ASP A C 1
ATOM 705 O O . ASP A 1 87 ? -10.839 4.388 -1.523 1.00 94.31 87 ASP A O 1
ATOM 709 N N . ARG A 1 88 ? -9.510 4.368 0.304 1.00 93.44 88 ARG A N 1
ATOM 710 C CA . ARG A 1 88 ? -8.382 5.183 -0.159 1.00 93.44 88 ARG A CA 1
ATOM 711 C C . ARG A 1 88 ? -7.069 4.435 0.074 1.00 93.44 88 ARG A C 1
ATOM 713 O O . ARG A 1 88 ? -6.319 4.778 0.995 1.00 93.44 88 ARG A O 1
ATOM 720 N N . PRO A 1 89 ? -6.804 3.394 -0.730 1.00 93.44 89 PRO A N 1
ATOM 721 C CA . PRO A 1 89 ? -5.665 2.513 -0.526 1.00 93.44 89 PRO A CA 1
ATOM 722 C C . PRO A 1 89 ? -4.320 3.237 -0.654 1.00 93.44 89 PRO A C 1
ATOM 724 O O . PRO A 1 89 ? -4.170 4.218 -1.391 1.00 93.44 89 PRO A O 1
ATOM 727 N N . LEU A 1 90 ? -3.321 2.684 0.031 1.00 91.38 90 LEU A N 1
ATOM 728 C CA . LEU A 1 90 ? -1.910 2.990 -0.164 1.00 91.38 90 LEU A CA 1
ATOM 729 C C . LEU A 1 90 ? -1.285 1.940 -1.090 1.00 91.38 90 LEU A C 1
ATOM 731 O O . LEU A 1 90 ? -1.270 0.754 -0.771 1.00 91.38 90 LEU A O 1
ATOM 735 N N . PHE A 1 91 ? -0.749 2.370 -2.227 1.00 90.69 91 PHE A N 1
ATOM 736 C CA . PHE A 1 91 ? 0.022 1.518 -3.130 1.00 90.69 91 PHE A CA 1
ATOM 737 C C . PHE A 1 91 ? 1.509 1.703 -2.876 1.00 90.69 91 PHE A C 1
ATOM 739 O O . PHE A 1 91 ? 1.956 2.824 -2.638 1.00 90.69 91 PHE A O 1
ATOM 746 N N . ILE A 1 92 ? 2.275 0.616 -2.931 1.00 87.81 92 ILE A N 1
ATOM 747 C CA . ILE A 1 92 ? 3.691 0.610 -2.568 1.00 87.81 92 ILE A CA 1
ATOM 748 C C . ILE A 1 92 ? 4.464 -0.294 -3.519 1.00 87.81 92 ILE A C 1
ATOM 750 O O . ILE A 1 92 ? 4.093 -1.445 -3.754 1.00 87.81 92 ILE A O 1
ATOM 754 N N . TRP A 1 93 ? 5.583 0.205 -4.029 1.00 87.62 93 TRP A N 1
ATOM 755 C CA . TRP A 1 93 ? 6.499 -0.570 -4.858 1.00 87.62 93 TRP A CA 1
ATOM 756 C C . TRP A 1 93 ? 7.948 -0.145 -4.652 1.00 87.62 93 TRP A C 1
ATOM 758 O O . TRP A 1 93 ? 8.240 0.941 -4.143 1.00 87.62 93 TRP A O 1
ATOM 768 N N . LYS A 1 94 ? 8.872 -1.015 -5.066 1.00 84.12 94 LYS A N 1
ATOM 769 C CA . LYS A 1 94 ? 10.310 -0.738 -4.980 1.00 84.12 94 LYS A CA 1
ATOM 770 C C . LYS A 1 94 ? 10.810 -0.037 -6.223 1.00 84.12 94 LYS A C 1
ATOM 772 O O . LYS A 1 94 ? 10.621 -0.531 -7.326 1.00 84.12 94 LYS A O 1
ATOM 777 N N . ASN A 1 95 ? 11.522 1.059 -6.036 1.00 82.50 95 ASN A N 1
ATOM 778 C CA . ASN A 1 95 ? 12.360 1.679 -7.041 1.00 82.50 95 ASN A CA 1
ATOM 779 C C . ASN A 1 95 ? 13.691 0.920 -7.144 1.00 82.50 95 ASN A C 1
ATOM 781 O O . ASN A 1 95 ? 14.577 1.089 -6.310 1.00 82.50 95 ASN A O 1
ATOM 785 N N . THR A 1 96 ? 13.840 0.094 -8.177 1.00 80.38 96 THR A N 1
ATOM 786 C CA . THR A 1 96 ? 15.094 -0.626 -8.461 1.00 80.38 96 THR A CA 1
ATOM 787 C C . THR A 1 96 ? 16.101 0.223 -9.244 1.00 80.38 96 THR A C 1
ATOM 789 O O . THR A 1 96 ? 17.218 -0.219 -9.494 1.00 80.38 96 THR A O 1
ATOM 792 N N . GLY A 1 97 ? 15.716 1.428 -9.686 1.00 82.25 97 GLY A N 1
ATOM 793 C CA . GLY A 1 97 ? 16.496 2.245 -10.621 1.00 82.25 97 GLY A CA 1
ATOM 794 C C . GLY A 1 97 ? 16.498 1.727 -12.068 1.00 82.25 97 GLY A C 1
ATOM 795 O O . GLY A 1 97 ? 17.069 2.380 -12.951 1.00 82.25 97 GLY A O 1
ATOM 796 N N . GLU A 1 98 ? 15.848 0.584 -12.322 1.00 84.06 98 GLU A N 1
ATOM 797 C CA . GLU A 1 98 ? 15.705 -0.030 -13.647 1.00 84.06 98 GLU A CA 1
ATOM 798 C C . GLU A 1 98 ? 14.505 0.510 -14.427 1.00 84.06 98 GLU A C 1
ATOM 800 O O . GLU A 1 98 ? 14.410 0.275 -15.631 1.00 84.06 98 GLU A O 1
ATOM 805 N N . PHE A 1 99 ? 13.592 1.232 -13.775 1.00 84.88 99 PHE A N 1
ATOM 806 C CA . PHE A 1 99 ? 12.408 1.788 -14.414 1.00 84.88 99 PHE A CA 1
ATOM 807 C C . PHE A 1 99 ? 12.057 3.191 -13.918 1.00 84.88 99 PHE A C 1
ATOM 809 O O . PHE A 1 99 ? 12.375 3.581 -12.797 1.00 84.88 99 PHE A O 1
ATOM 816 N N . GLU A 1 100 ? 11.344 3.925 -14.765 1.00 86.88 100 GLU A N 1
ATOM 817 C CA . GLU A 1 100 ? 10.750 5.226 -14.485 1.00 86.88 100 GLU A CA 1
ATOM 818 C C . GLU A 1 100 ? 9.239 5.130 -14.699 1.00 86.88 100 GLU A C 1
ATOM 820 O O . GLU A 1 100 ? 8.783 4.795 -15.795 1.00 86.88 100 GLU A O 1
ATOM 825 N N . ILE A 1 101 ? 8.451 5.378 -13.649 1.00 87.12 101 ILE A N 1
ATOM 826 C CA . ILE A 1 101 ? 6.991 5.399 -13.769 1.00 87.12 101 ILE A CA 1
ATOM 827 C C . ILE A 1 101 ? 6.596 6.642 -14.559 1.00 87.12 101 ILE A C 1
ATOM 829 O 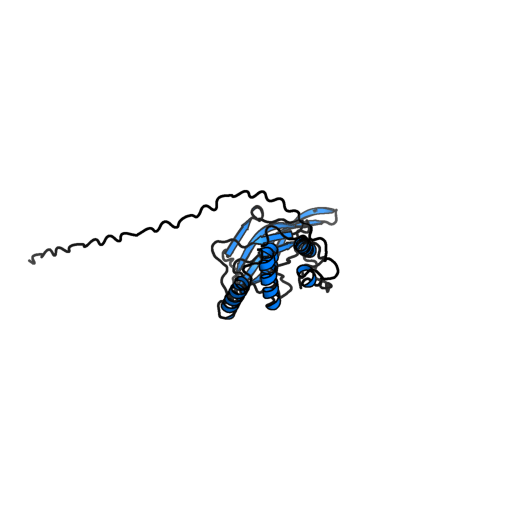O . ILE A 1 101 ? 6.954 7.757 -14.196 1.00 87.12 101 ILE A O 1
ATOM 833 N N . ALA A 1 102 ? 5.841 6.438 -15.630 1.00 87.06 102 ALA A N 1
ATOM 834 C CA . ALA A 1 102 ? 5.269 7.517 -16.419 1.00 87.06 102 ALA A CA 1
ATOM 835 C C . ALA A 1 102 ? 3.864 7.866 -15.916 1.00 87.06 102 ALA A C 1
ATOM 837 O O . ALA A 1 102 ? 3.512 9.038 -15.815 1.00 87.06 102 ALA A O 1
ATOM 838 N N . GLN A 1 103 ? 3.066 6.847 -15.585 1.00 88.50 103 GLN A N 1
ATOM 839 C CA . GLN A 1 103 ? 1.644 7.015 -15.308 1.00 88.50 103 GLN A CA 1
ATOM 840 C C . GLN A 1 103 ? 1.130 5.966 -14.324 1.00 88.50 103 GLN A C 1
ATOM 842 O O . GLN A 1 103 ? 1.498 4.790 -14.408 1.00 88.50 103 GLN A O 1
ATOM 847 N N . ILE A 1 104 ? 0.244 6.404 -13.430 1.00 88.75 104 ILE A N 1
ATOM 848 C CA . ILE A 1 104 ? -0.489 5.558 -12.489 1.00 88.75 104 ILE A CA 1
ATOM 849 C C . ILE A 1 104 ? -1.970 5.642 -12.826 1.00 88.75 104 ILE A C 1
ATOM 851 O O . ILE A 1 104 ? -2.520 6.733 -12.992 1.00 88.75 104 ILE A O 1
ATOM 855 N N . GLU A 1 105 ? -2.626 4.492 -12.906 1.00 89.81 105 GLU A N 1
ATOM 856 C CA . GLU A 1 105 ? -4.059 4.419 -13.136 1.00 89.81 105 GLU A CA 1
ATOM 857 C C . GLU A 1 105 ? -4.729 3.404 -12.211 1.00 89.81 105 GLU A C 1
ATOM 859 O O . GLU A 1 105 ? -4.209 2.314 -11.972 1.00 89.81 105 GLU A O 1
ATOM 864 N N . VAL A 1 106 ? -5.932 3.739 -11.746 1.00 90.75 106 VAL A N 1
ATOM 865 C CA . VAL A 1 106 ? -6.829 2.795 -11.068 1.00 90.75 106 VAL A CA 1
ATOM 866 C C . VAL A 1 106 ? -7.993 2.489 -12.006 1.00 90.75 106 VAL A C 1
ATOM 868 O O . VAL A 1 106 ? -8.682 3.398 -12.481 1.00 90.75 106 VAL A O 1
ATOM 871 N N . ARG A 1 107 ? -8.211 1.205 -12.309 1.00 89.19 107 ARG A N 1
ATOM 872 C CA . ARG A 1 107 ? -9.246 0.745 -13.251 1.00 89.19 107 ARG A CA 1
ATOM 873 C C . ARG A 1 107 ? -10.137 -0.315 -12.634 1.00 89.19 107 ARG A C 1
ATOM 875 O O . ARG A 1 107 ? -9.668 -1.111 -11.840 1.00 89.19 107 ARG A O 1
ATOM 882 N N . VAL A 1 108 ? -11.405 -0.366 -13.023 1.00 89.19 108 VAL A N 1
ATOM 883 C CA . VAL A 1 108 ? -12.330 -1.428 -12.600 1.00 89.19 108 VAL A CA 1
ATOM 884 C C . VAL A 1 108 ? -11.985 -2.742 -13.315 1.00 89.19 108 VAL A C 1
ATOM 886 O O . VAL A 1 108 ? -11.779 -2.744 -14.525 1.00 89.19 108 VAL A O 1
ATOM 889 N N . LYS A 1 109 ? -11.945 -3.868 -12.589 1.00 84.69 109 LYS A N 1
ATOM 890 C CA . LYS A 1 109 ? -11.546 -5.177 -13.140 1.00 84.69 109 LYS A CA 1
ATOM 891 C C . LYS A 1 109 ? -12.587 -5.822 -14.059 1.00 84.69 109 LYS A C 1
ATOM 893 O O . LYS A 1 109 ? -12.202 -6.475 -15.017 1.00 84.69 109 LYS A O 1
ATOM 898 N N . SER A 1 110 ? -13.886 -5.633 -13.811 1.00 73.69 110 SER A N 1
ATOM 899 C CA . SER A 1 110 ? -14.965 -6.211 -14.639 1.00 73.69 110 SER A CA 1
ATOM 900 C C . SER A 1 110 ? -15.142 -5.526 -16.001 1.00 73.69 110 SER A C 1
ATOM 902 O O . SER A 1 110 ? -16.120 -5.779 -16.703 1.00 73.69 110 SER A O 1
ATOM 904 N N . ASP A 1 111 ? -14.242 -4.617 -16.365 1.00 61.41 111 ASP A N 1
ATOM 905 C CA . ASP A 1 111 ? -14.254 -3.934 -17.649 1.00 61.41 111 ASP A CA 1
ATOM 906 C C . ASP A 1 111 ? -13.506 -4.769 -18.704 1.00 61.41 111 ASP A C 1
ATOM 908 O O . ASP A 1 111 ? -12.484 -4.361 -19.242 1.00 61.41 111 ASP A O 1
ATOM 912 N N . ASP A 1 112 ? -14.041 -5.957 -19.016 1.00 50.38 112 ASP A N 1
ATOM 913 C CA . ASP A 1 112 ? -13.599 -6.834 -20.121 1.00 50.38 112 ASP A CA 1
ATOM 914 C C . ASP A 1 112 ? -13.879 -6.226 -21.514 1.00 50.38 112 ASP A C 1
ATOM 916 O O . ASP A 1 112 ? -13.710 -6.871 -22.557 1.00 50.38 112 ASP A O 1
ATOM 920 N N . SER A 1 113 ? -14.341 -4.973 -21.576 1.00 42.53 113 SER A N 1
ATOM 921 C CA . SER A 1 113 ? -14.592 -4.318 -22.845 1.00 42.53 113 SER A CA 1
ATOM 922 C C . SER A 1 113 ? -13.256 -3.920 -23.479 1.00 42.53 113 SER A C 1
ATOM 924 O O . SER A 1 113 ? -12.501 -3.098 -22.972 1.00 42.53 113 SER A O 1
ATOM 926 N N . LYS A 1 114 ? -12.971 -4.476 -24.664 1.00 46.03 114 LYS A N 1
ATOM 927 C CA . LYS A 1 114 ? -11.870 -4.067 -25.568 1.00 46.03 114 LYS A CA 1
ATOM 928 C C . LYS A 1 114 ? -11.939 -2.585 -25.999 1.00 46.03 114 LYS A C 1
ATOM 930 O O . LYS A 1 114 ? -11.180 -2.143 -26.855 1.00 46.03 114 LYS A O 1
ATOM 935 N N . THR A 1 115 ? -12.865 -1.827 -25.431 1.00 45.31 115 THR A N 1
ATOM 936 C CA . THR A 1 115 ? -13.037 -0.386 -25.525 1.00 45.31 115 THR A CA 1
ATOM 937 C C . THR A 1 115 ? -12.679 0.203 -24.173 1.00 45.31 115 THR A C 1
ATOM 939 O O . THR A 1 115 ? -13.440 0.050 -23.228 1.00 45.31 115 THR A O 1
ATOM 942 N N . ALA A 1 116 ? -11.534 0.876 -24.075 1.00 44.69 116 ALA A N 1
ATOM 943 C CA . ALA A 1 116 ? -11.107 1.511 -22.835 1.00 44.69 116 ALA A CA 1
ATOM 944 C C . ALA A 1 116 ? -12.204 2.456 -22.316 1.00 44.69 116 ALA A C 1
ATOM 946 O O . ALA A 1 116 ? -12.388 3.546 -22.866 1.00 44.69 116 ALA A O 1
ATOM 947 N N . LYS A 1 117 ? -12.926 2.080 -21.249 1.00 54.31 117 LYS A N 1
ATOM 948 C CA . LYS A 1 117 ? -13.567 3.119 -20.447 1.00 54.31 117 LYS A CA 1
ATOM 949 C C . LYS A 1 117 ? -12.462 3.949 -19.822 1.00 54.31 117 LYS A C 1
ATOM 951 O O . LYS A 1 117 ? -11.360 3.466 -19.544 1.00 54.31 117 LYS A O 1
ATOM 956 N N . LYS A 1 118 ? -12.771 5.231 -19.645 1.00 57.28 118 LYS A N 1
ATOM 957 C CA . LYS A 1 118 ? -11.890 6.177 -18.978 1.00 57.28 118 LYS A CA 1
ATOM 958 C C . LYS A 1 118 ? -11.475 5.557 -17.631 1.00 57.28 118 LYS A C 1
ATOM 960 O O . LYS A 1 118 ? -12.365 5.126 -16.896 1.00 57.28 118 LYS A O 1
ATOM 965 N N . PRO A 1 119 ? -10.171 5.452 -17.334 1.00 63.69 119 PRO A N 1
ATOM 966 C CA . PRO A 1 119 ? -9.712 4.997 -16.023 1.00 63.69 119 PRO A CA 1
ATOM 967 C C . PRO A 1 119 ? -10.408 5.804 -14.922 1.00 63.69 119 PRO A C 1
ATOM 969 O O . PRO A 1 119 ? -10.713 6.983 -15.129 1.00 63.69 119 PRO A O 1
ATOM 972 N N . TYR A 1 120 ? -10.666 5.165 -13.774 1.00 65.69 120 TYR A N 1
ATOM 973 C CA . TYR A 1 120 ? -11.303 5.832 -12.631 1.00 65.69 120 TYR A CA 1
ATOM 974 C C . TYR A 1 120 ? -10.473 7.053 -12.229 1.00 65.69 120 TYR A C 1
ATOM 976 O O . TYR A 1 120 ? -11.005 8.137 -12.005 1.00 65.69 120 TYR A O 1
ATOM 984 N N . LYS A 1 121 ? -9.148 6.880 -12.283 1.00 75.44 121 LYS A N 1
ATOM 985 C CA . LYS A 1 121 ? -8.164 7.934 -12.099 1.00 75.44 121 LYS A CA 1
ATOM 986 C C . LYS A 1 121 ? -6.946 7.727 -12.992 1.00 75.44 121 LYS A C 1
ATOM 988 O O . LYS A 1 121 ? -6.514 6.595 -13.199 1.00 75.44 121 LYS A O 1
ATOM 993 N N . VAL A 1 122 ? -6.397 8.840 -13.473 1.00 77.62 122 VAL A N 1
ATOM 994 C CA . VAL A 1 122 ? -5.062 8.944 -14.072 1.00 77.62 122 VAL A CA 1
ATOM 995 C C . VAL A 1 122 ? -4.273 9.966 -13.283 1.00 77.62 122 VAL A C 1
ATOM 997 O O . VAL A 1 122 ? -4.766 11.074 -13.065 1.00 77.62 122 VAL A O 1
ATOM 1000 N N . GLU A 1 123 ? -3.050 9.613 -12.916 1.00 76.50 123 GLU A N 1
ATOM 1001 C CA . GLU A 1 123 ? -2.088 10.547 -12.349 1.00 76.50 123 GLU A CA 1
ATOM 1002 C C . GLU A 1 123 ? -0.750 10.468 -13.075 1.00 76.50 123 GLU A C 1
ATOM 1004 O O . GLU A 1 123 ? -0.241 9.381 -13.373 1.00 76.50 123 GLU A O 1
ATOM 1009 N N . ASP A 1 124 ? -0.181 11.645 -13.337 1.00 75.31 124 ASP A N 1
ATOM 1010 C CA . ASP A 1 124 ? 1.191 11.769 -13.809 1.00 75.31 124 ASP A CA 1
ATOM 1011 C C . ASP A 1 124 ? 2.147 11.567 -12.635 1.00 75.31 124 ASP A C 1
ATOM 1013 O O . ASP A 1 124 ? 2.013 12.192 -11.580 1.00 75.31 124 ASP A O 1
ATOM 1017 N N . PHE A 1 125 ? 3.165 10.729 -12.831 1.00 67.81 125 PHE A N 1
ATOM 1018 C CA . PHE A 1 125 ? 4.067 10.327 -11.751 1.00 67.81 125 PHE A CA 1
ATOM 1019 C C . PHE A 1 125 ? 4.838 11.490 -11.105 1.00 67.81 125 PHE A C 1
ATOM 1021 O O . PHE A 1 125 ? 5.205 11.431 -9.932 1.00 67.81 125 PHE A O 1
ATOM 1028 N N . ASN A 1 126 ? 5.040 12.582 -11.847 1.00 65.19 126 ASN A N 1
ATOM 1029 C CA . ASN A 1 126 ? 5.682 13.799 -11.345 1.00 65.19 126 ASN A CA 1
ATOM 1030 C C . ASN A 1 126 ? 4.904 14.467 -10.195 1.00 65.19 126 ASN A C 1
ATOM 1032 O O . ASN A 1 126 ? 5.443 15.354 -9.539 1.00 65.19 126 ASN A O 1
ATOM 1036 N N . GLN A 1 127 ? 3.661 14.047 -9.940 1.00 60.44 127 GLN A N 1
ATOM 1037 C CA . GLN A 1 127 ? 2.828 14.507 -8.828 1.00 60.44 127 GLN A CA 1
ATOM 1038 C C . GLN A 1 127 ? 2.828 13.540 -7.628 1.00 60.44 127 GLN A C 1
ATOM 1040 O O . GLN A 1 127 ? 2.135 13.800 -6.647 1.00 60.44 127 GLN A O 1
ATOM 1045 N N . VAL A 1 128 ? 3.589 12.436 -7.664 1.00 57.41 128 VAL A N 1
ATOM 1046 C CA . VAL A 1 128 ? 3.552 11.410 -6.608 1.00 57.41 128 VAL A CA 1
ATOM 1047 C C . VAL A 1 128 ? 4.347 11.839 -5.376 1.00 57.41 128 VAL A C 1
ATOM 1049 O O . VAL A 1 128 ? 5.563 12.039 -5.413 1.00 57.41 128 VAL A O 1
ATOM 1052 N N . ILE A 1 129 ? 3.612 11.964 -4.271 1.00 59.00 129 ILE A N 1
ATOM 1053 C CA . ILE A 1 129 ? 4.060 12.453 -2.968 1.00 59.00 129 ILE A CA 1
ATOM 1054 C C . ILE A 1 129 ? 4.463 11.255 -2.104 1.00 59.00 129 ILE A C 1
ATOM 1056 O O . ILE A 1 129 ? 3.605 10.507 -1.641 1.00 59.00 129 ILE A O 1
ATOM 1060 N N . GLY A 1 130 ? 5.774 11.114 -1.887 1.00 59.41 130 GLY A N 1
ATOM 1061 C CA . GLY A 1 130 ? 6.367 10.141 -0.971 1.00 59.41 130 GLY A CA 1
ATOM 1062 C C . GLY A 1 130 ? 7.487 9.317 -1.597 1.00 59.41 130 GLY A C 1
ATOM 1063 O O . GLY A 1 130 ? 7.233 8.314 -2.262 1.00 59.41 130 GLY A O 1
ATOM 1064 N N . ARG A 1 131 ? 8.742 9.722 -1.378 1.00 62.19 131 ARG A N 1
ATOM 1065 C CA . ARG A 1 131 ? 9.914 8.879 -1.651 1.00 62.19 131 ARG A CA 1
ATOM 1066 C C . ARG A 1 131 ? 10.709 8.740 -0.369 1.00 62.19 131 ARG A C 1
ATOM 1068 O O . ARG A 1 131 ? 11.206 9.729 0.159 1.00 62.19 131 ARG A O 1
ATOM 1075 N N . GLU A 1 132 ? 10.845 7.509 0.093 1.00 60.94 132 GLU A N 1
ATOM 1076 C CA . GLU A 1 132 ? 11.747 7.151 1.181 1.00 60.94 132 GLU A CA 1
ATOM 1077 C C . GLU A 1 132 ? 12.717 6.116 0.618 1.00 60.94 132 GLU A C 1
ATOM 1079 O O . GLU A 1 132 ? 12.352 4.963 0.391 1.00 60.94 132 GLU A O 1
ATOM 1084 N N . HIS A 1 133 ? 13.947 6.550 0.328 1.00 67.75 133 HIS A N 1
ATOM 1085 C CA . HIS A 1 133 ? 14.976 5.722 -0.308 1.00 67.75 133 HIS A CA 1
ATOM 1086 C C . HIS A 1 133 ? 14.482 5.061 -1.616 1.00 67.75 133 HIS A C 1
ATOM 1088 O O . HIS A 1 133 ? 14.119 5.749 -2.571 1.00 67.75 133 HIS A O 1
ATOM 1094 N N . ASN A 1 134 ? 14.471 3.724 -1.651 1.00 73.12 134 ASN A N 1
ATOM 1095 C CA . ASN A 1 134 ? 14.034 2.902 -2.774 1.00 73.12 134 ASN A CA 1
ATOM 1096 C C . ASN A 1 134 ? 12.540 2.543 -2.696 1.00 73.12 134 ASN A C 1
ATOM 1098 O O . ASN A 1 134 ? 12.096 1.686 -3.452 1.00 73.12 134 ASN A O 1
ATOM 1102 N N . LEU A 1 135 ? 11.751 3.153 -1.806 1.00 72.62 135 LEU A N 1
ATOM 1103 C CA . LEU A 1 135 ? 10.297 3.004 -1.806 1.00 72.62 135 LEU A CA 1
ATOM 1104 C C . LEU A 1 135 ? 9.640 4.150 -2.536 1.00 72.62 135 LEU A C 1
ATOM 1106 O O . LEU A 1 135 ? 9.951 5.323 -2.309 1.00 72.62 135 LEU A O 1
ATOM 1110 N N . ILE A 1 136 ? 8.644 3.792 -3.323 1.00 80.94 136 ILE A N 1
ATOM 1111 C CA . ILE A 1 136 ? 7.652 4.738 -3.785 1.00 80.94 136 ILE A CA 1
ATOM 1112 C C . ILE A 1 136 ? 6.326 4.276 -3.213 1.00 80.94 136 ILE A C 1
ATOM 1114 O O . ILE A 1 136 ? 5.955 3.107 -3.350 1.00 80.94 136 ILE A O 1
ATOM 1118 N N . TYR A 1 137 ? 5.627 5.201 -2.572 1.00 81.69 137 TYR A N 1
ATOM 1119 C CA . TYR A 1 137 ? 4.260 4.983 -2.156 1.00 81.69 137 TYR A CA 1
ATOM 1120 C C . TYR A 1 137 ? 3.356 6.038 -2.777 1.00 81.69 137 TYR A C 1
ATOM 1122 O O . TYR A 1 137 ? 3.730 7.194 -2.957 1.00 81.69 137 TYR A O 1
ATOM 1130 N N . HIS A 1 138 ? 2.154 5.614 -3.134 1.00 83.44 138 HIS A N 1
ATOM 1131 C CA . HIS A 1 138 ? 1.123 6.469 -3.683 1.00 83.44 138 HIS A CA 1
ATOM 1132 C C . HIS A 1 138 ? -0.157 6.218 -2.901 1.00 83.44 138 HIS A C 1
ATOM 1134 O O . HIS A 1 138 ? -0.702 5.113 -2.913 1.00 83.44 138 HIS A O 1
ATOM 1140 N N . LYS A 1 139 ? -0.629 7.249 -2.204 1.00 85.50 139 LYS A N 1
ATOM 1141 C CA . LYS A 1 139 ? -1.921 7.215 -1.532 1.00 85.50 139 LYS A CA 1
ATOM 1142 C C . LYS A 1 139 ? -2.994 7.690 -2.500 1.00 85.50 139 LYS A C 1
ATOM 1144 O O . LYS A 1 139 ? -2.908 8.810 -3.003 1.00 85.50 139 LYS A O 1
ATOM 1149 N N . TYR A 1 140 ? -4.019 6.870 -2.694 1.00 86.12 140 TYR A N 1
ATOM 1150 C CA . TYR A 1 140 ? -5.189 7.256 -3.465 1.00 86.12 140 TYR A CA 1
ATOM 1151 C C . TYR A 1 140 ? -5.934 8.396 -2.748 1.00 86.12 140 TYR A C 1
ATOM 1153 O O . TYR A 1 140 ? -6.561 8.197 -1.707 1.00 86.12 140 TYR A O 1
ATOM 1161 N N . ASN A 1 141 ? -5.830 9.612 -3.284 1.00 82.56 141 ASN A N 1
ATOM 1162 C CA . ASN A 1 141 ? -6.287 10.841 -2.625 1.00 82.56 141 ASN A CA 1
ATOM 1163 C C . ASN A 1 141 ? -7.439 11.546 -3.364 1.00 82.56 141 ASN A C 1
ATOM 1165 O O . ASN A 1 141 ? -7.717 12.713 -3.092 1.00 82.56 141 ASN A O 1
ATOM 1169 N N . ASP A 1 142 ? -8.130 10.865 -4.280 1.00 84.00 142 ASP A N 1
ATOM 1170 C CA . ASP A 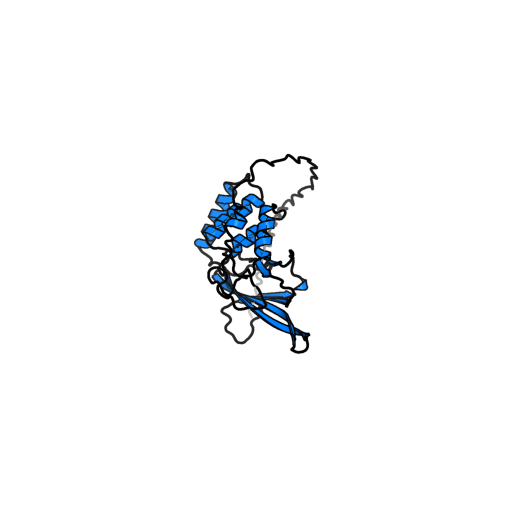1 142 ? -9.269 11.461 -4.987 1.00 84.00 142 ASP A CA 1
ATOM 1171 C C . ASP A 1 142 ? -10.429 11.788 -4.052 1.00 84.00 142 ASP A C 1
ATOM 1173 O O . ASP A 1 142 ? -10.736 10.981 -3.182 1.00 84.00 142 ASP A O 1
ATOM 1177 N N . PRO A 1 143 ? -11.155 12.903 -4.239 1.00 83.81 143 PRO A N 1
ATOM 1178 C CA . PRO A 1 143 ? -12.319 13.223 -3.414 1.00 83.81 143 PRO A CA 1
ATOM 1179 C C . PRO A 1 143 ? -13.347 12.087 -3.352 1.00 83.81 143 PRO A C 1
ATOM 1181 O O . PRO A 1 143 ? -13.908 11.834 -2.287 1.00 83.81 143 PRO A O 1
ATOM 1184 N N . GLU A 1 144 ? -13.536 11.365 -4.457 1.00 87.94 144 GLU A N 1
ATOM 1185 C CA . GLU A 1 144 ? -14.428 10.211 -4.544 1.00 87.94 144 GLU A CA 1
ATOM 1186 C C . GLU A 1 144 ? -13.711 8.921 -4.092 1.00 87.94 144 GLU A C 1
ATOM 1188 O O . GLU A 1 144 ? -12.739 8.505 -4.737 1.00 87.94 144 GLU A O 1
ATOM 1193 N N . PRO A 1 145 ? -14.170 8.273 -3.001 1.00 92.62 145 PRO A N 1
ATOM 1194 C CA . PRO A 1 145 ? -13.605 7.006 -2.547 1.00 92.62 145 PRO A CA 1
ATOM 1195 C C . PRO A 1 145 ? -13.869 5.882 -3.553 1.00 92.62 145 PRO A C 1
ATOM 1197 O O . PRO A 1 145 ? -14.765 5.970 -4.397 1.00 92.62 145 PRO A O 1
ATOM 1200 N N . LEU A 1 146 ? -13.097 4.801 -3.452 1.00 93.50 146 LEU A N 1
ATOM 1201 C CA . LEU A 1 146 ? -13.353 3.601 -4.240 1.00 93.50 146 LEU A CA 1
ATOM 1202 C C . LEU A 1 146 ? -14.604 2.870 -3.734 1.00 93.50 146 LEU A C 1
ATOM 1204 O O . LEU A 1 146 ? -14.900 2.823 -2.541 1.00 93.50 146 LEU A O 1
ATOM 1208 N N . ASN A 1 147 ? -15.343 2.263 -4.660 1.00 93.69 147 ASN A N 1
ATOM 1209 C CA . ASN A 1 147 ? -16.596 1.591 -4.346 1.00 93.69 147 ASN A CA 1
ATOM 1210 C C . ASN A 1 147 ? -16.343 0.301 -3.563 1.00 93.69 147 ASN A C 1
ATOM 1212 O O . ASN A 1 147 ? -15.564 -0.561 -3.970 1.00 93.69 147 ASN A O 1
ATOM 1216 N N . HIS A 1 148 ? -17.072 0.127 -2.467 1.00 94.81 148 HIS A N 1
ATOM 1217 C CA . HIS A 1 148 ? -17.028 -1.097 -1.677 1.00 94.81 148 HIS A CA 1
ATOM 1218 C C . HIS A 1 148 ? -17.490 -2.314 -2.491 1.00 94.81 148 HIS A C 1
ATOM 1220 O O . HIS A 1 148 ? -18.470 -2.247 -3.234 1.00 94.81 148 HIS A O 1
ATOM 1226 N N . GLY A 1 149 ? -16.810 -3.446 -2.322 1.00 92.94 149 GLY A N 1
ATOM 1227 C CA . GLY A 1 149 ? -17.087 -4.687 -3.050 1.00 92.94 149 GLY A CA 1
ATOM 1228 C C . GLY A 1 149 ? -16.543 -4.721 -4.478 1.00 92.94 149 GLY A C 1
ATOM 1229 O O . GLY A 1 149 ? -16.539 -5.786 -5.099 1.00 92.94 149 GLY A O 1
ATOM 1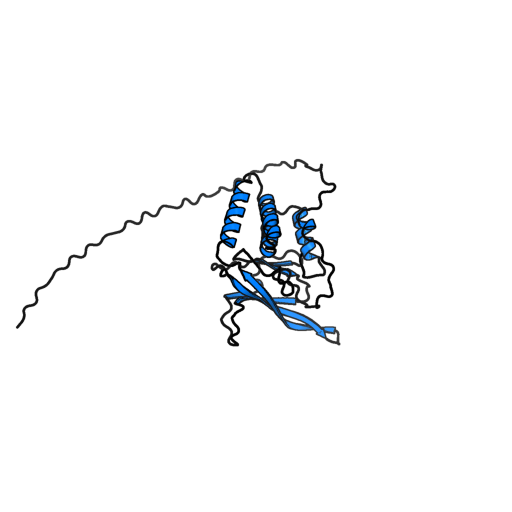230 N N . GLN A 1 150 ? -16.065 -3.587 -4.996 1.00 92.69 150 GLN A N 1
ATOM 1231 C CA . GLN A 1 150 ? -15.549 -3.481 -6.350 1.00 92.69 150 GLN A CA 1
ATOM 1232 C C . GLN A 1 150 ? -14.110 -3.998 -6.432 1.00 92.69 150 GLN A C 1
ATOM 1234 O O . GLN A 1 150 ? -13.253 -3.691 -5.601 1.00 92.69 150 GLN A O 1
ATOM 1239 N N . GLU A 1 151 ? -13.851 -4.776 -7.480 1.00 93.00 151 GLU A N 1
ATOM 1240 C CA . GLU A 1 151 ? -12.505 -5.183 -7.870 1.00 93.00 151 GLU A CA 1
ATOM 1241 C C . GLU A 1 151 ? -11.897 -4.175 -8.845 1.00 93.00 151 GLU A C 1
ATOM 1243 O O . GLU A 1 151 ? -12.567 -3.712 -9.780 1.00 93.00 151 GLU A O 1
ATOM 1248 N N . TYR A 1 152 ? -10.616 -3.892 -8.648 1.00 92.94 152 TYR A N 1
ATOM 1249 C CA . TYR A 1 152 ? -9.829 -2.928 -9.395 1.00 92.94 152 TYR A CA 1
ATOM 1250 C C . TYR A 1 152 ? -8.488 -3.522 -9.847 1.00 92.94 152 TYR A C 1
ATOM 1252 O O . TYR A 1 152 ? -8.035 -4.550 -9.344 1.00 92.94 152 TYR A O 1
ATOM 1260 N N . PHE A 1 153 ? -7.840 -2.840 -10.784 1.00 91.88 153 PHE A N 1
ATOM 1261 C CA . PHE A 1 153 ? -6.430 -2.970 -11.113 1.00 91.88 153 PHE A CA 1
ATOM 1262 C C . PHE A 1 153 ? -5.720 -1.657 -10.806 1.00 91.88 153 PHE A C 1
ATOM 1264 O O . PHE A 1 153 ? -6.174 -0.594 -11.235 1.00 91.88 153 PHE A O 1
ATOM 1271 N N . LEU A 1 154 ? -4.575 -1.750 -10.137 1.00 91.94 154 LEU A N 1
ATOM 1272 C CA . LEU A 1 154 ? -3.530 -0.744 -10.227 1.00 91.94 154 LEU A CA 1
ATOM 1273 C C . LEU A 1 154 ? -2.759 -1.005 -11.523 1.00 91.94 154 LEU A C 1
ATOM 1275 O O . LEU A 1 154 ? -2.112 -2.045 -11.656 1.00 91.94 154 LEU A O 1
ATOM 1279 N N . TRP A 1 155 ? -2.855 -0.085 -12.478 1.00 90.62 155 TRP A N 1
ATOM 1280 C CA . TRP A 1 155 ? -2.139 -0.144 -13.745 1.00 90.62 155 TRP A CA 1
ATOM 1281 C C . TRP A 1 155 ? -1.051 0.924 -13.765 1.00 90.62 155 TRP A C 1
ATOM 1283 O O . TRP A 1 155 ? -1.319 2.123 -13.777 1.00 90.62 155 TRP A O 1
ATOM 1293 N N . LEU A 1 156 ? 0.195 0.468 -13.776 1.00 89.56 156 LEU A N 1
ATOM 1294 C CA . LEU A 1 156 ? 1.371 1.318 -13.858 1.00 89.56 156 LEU A CA 1
ATOM 1295 C C . LEU A 1 156 ? 1.954 1.224 -15.260 1.00 89.56 156 LEU A C 1
ATOM 1297 O O . LEU A 1 156 ? 2.253 0.124 -15.730 1.00 89.56 156 LEU A O 1
ATOM 1301 N N . LYS A 1 157 ? 2.142 2.369 -15.912 1.00 90.12 157 LYS A N 1
ATOM 1302 C CA . LYS A 1 157 ? 2.915 2.459 -17.153 1.00 90.12 157 LYS A CA 1
ATOM 1303 C C . LYS A 1 157 ? 4.268 3.057 -16.836 1.00 90.12 157 LYS A C 1
ATOM 1305 O O . LYS A 1 157 ? 4.358 4.085 -16.163 1.00 90.12 157 LYS A O 1
ATOM 1310 N N . TYR A 1 158 ? 5.315 2.415 -17.321 1.00 90.38 158 TYR A N 1
ATOM 1311 C CA . TYR A 1 158 ? 6.687 2.794 -17.031 1.00 90.38 158 TYR A CA 1
ATOM 1312 C C . TYR A 1 158 ? 7.575 2.632 -18.254 1.00 90.38 158 TYR A C 1
ATOM 1314 O O . TYR A 1 158 ? 7.213 1.996 -19.242 1.00 90.38 158 TYR A O 1
ATOM 1322 N N . GLN A 1 159 ? 8.760 3.214 -18.181 1.00 90.38 159 GLN A N 1
ATOM 1323 C CA . GLN A 1 159 ? 9.844 2.954 -19.112 1.00 90.38 159 GLN A CA 1
ATOM 1324 C C . GLN A 1 159 ? 10.947 2.225 -18.358 1.00 90.38 159 GLN A C 1
ATOM 1326 O O . GLN A 1 159 ? 11.318 2.646 -17.268 1.00 90.38 159 GLN A O 1
ATOM 1331 N N . ARG A 1 160 ? 11.455 1.122 -18.903 1.00 89.38 160 ARG A N 1
ATOM 1332 C CA . ARG A 1 160 ? 12.559 0.365 -18.303 1.00 89.38 160 ARG A CA 1
ATOM 1333 C C . ARG A 1 160 ? 13.844 0.551 -19.086 1.00 89.38 160 ARG A C 1
ATOM 1335 O O . ARG A 1 160 ? 13.817 0.559 -20.318 1.00 89.38 160 ARG A O 1
ATOM 1342 N N . LYS A 1 161 ? 14.959 0.614 -18.367 1.00 88.75 161 LYS A N 1
ATOM 1343 C CA . LYS A 1 161 ? 16.299 0.565 -18.944 1.00 88.75 161 LYS A CA 1
ATOM 1344 C C . LYS A 1 161 ? 16.553 -0.839 -19.472 1.00 88.75 161 LYS A C 1
ATOM 1346 O O . LYS A 1 161 ? 16.391 -1.831 -18.764 1.00 88.75 161 LYS A O 1
ATOM 1351 N N . PHE A 1 162 ? 16.949 -0.919 -20.727 1.00 88.12 162 PHE A N 1
ATOM 1352 C CA . PHE A 1 162 ? 17.325 -2.148 -21.399 1.00 88.12 162 PHE A CA 1
ATOM 1353 C C . PHE A 1 162 ? 18.715 -1.960 -21.997 1.00 88.12 162 PHE A C 1
ATOM 1355 O O . PHE A 1 162 ? 18.953 -0.965 -22.675 1.00 88.12 162 PHE A O 1
ATOM 1362 N N . LYS A 1 163 ? 19.623 -2.904 -21.732 1.00 89.94 163 LYS A N 1
ATOM 1363 C CA . LYS A 1 163 ? 20.941 -2.960 -22.372 1.00 89.94 163 LYS A CA 1
ATOM 1364 C C . LYS A 1 163 ? 20.893 -3.965 -23.504 1.00 89.94 163 LYS A C 1
ATOM 1366 O O . LYS A 1 163 ? 20.530 -5.119 -23.273 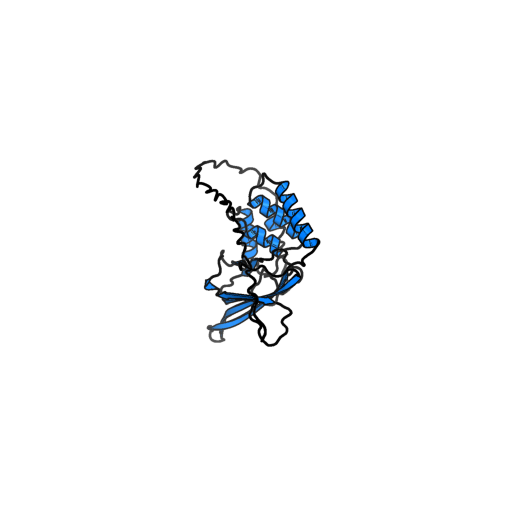1.00 89.94 163 LYS A O 1
ATOM 1371 N N . ASP A 1 164 ? 21.233 -3.524 -24.705 1.00 89.50 164 ASP A N 1
ATOM 1372 C CA . ASP A 1 164 ? 21.360 -4.419 -25.848 1.00 89.50 164 ASP A CA 1
ATOM 1373 C C . ASP A 1 164 ? 22.638 -5.282 -25.753 1.00 89.50 164 ASP A C 1
ATOM 1375 O O . ASP A 1 164 ? 23.409 -5.212 -24.790 1.00 89.50 164 ASP A O 1
ATOM 1379 N N . THR A 1 165 ? 22.881 -6.118 -26.763 1.00 92.56 165 THR A N 1
ATOM 1380 C CA . THR A 1 165 ? 24.082 -6.968 -26.826 1.00 92.56 165 THR A CA 1
ATOM 1381 C C . THR A 1 165 ? 25.387 -6.180 -26.949 1.00 92.56 165 THR A C 1
ATOM 1383 O O . THR A 1 165 ? 26.449 -6.735 -26.677 1.00 92.56 165 THR A O 1
ATOM 1386 N N . ASN A 1 166 ? 25.319 -4.912 -27.356 1.00 92.81 166 ASN A N 1
ATOM 1387 C CA . ASN A 1 166 ? 26.460 -4.012 -27.497 1.00 92.81 166 ASN A CA 1
ATOM 1388 C C . ASN A 1 166 ? 26.697 -3.178 -26.224 1.00 92.81 166 ASN A C 1
ATOM 1390 O O . ASN A 1 166 ? 27.682 -2.446 -26.146 1.00 92.81 166 ASN A O 1
ATOM 1394 N N . GLY A 1 167 ? 25.822 -3.303 -25.220 1.00 90.62 167 GLY A N 1
ATOM 1395 C CA . GLY A 1 167 ? 25.858 -2.524 -23.986 1.00 90.62 167 GLY A CA 1
ATOM 1396 C C . GLY A 1 167 ? 25.228 -1.134 -24.104 1.00 90.62 167 GLY A C 1
ATOM 1397 O O . GLY A 1 167 ? 25.351 -0.351 -23.162 1.00 90.62 167 GLY A O 1
ATOM 1398 N N . GLU A 1 168 ? 24.555 -0.825 -25.214 1.00 92.44 168 GLU A N 1
ATOM 1399 C CA . GLU A 1 168 ? 23.834 0.431 -25.408 1.00 92.44 168 GLU A CA 1
ATOM 1400 C C . GLU A 1 168 ? 22.543 0.428 -24.578 1.00 92.44 168 GLU A C 1
ATOM 1402 O O . GLU A 1 168 ? 21.761 -0.527 -24.602 1.00 92.44 168 GLU A O 1
ATOM 1407 N N . GLU A 1 169 ? 22.335 1.494 -23.801 1.00 92.25 169 GLU A N 1
ATOM 1408 C CA . GLU A 1 169 ? 21.146 1.666 -22.969 1.00 92.25 169 GLU A CA 1
ATOM 1409 C C . GLU A 1 169 ? 20.011 2.298 -23.780 1.00 92.25 169 GLU A C 1
ATOM 1411 O O . GLU A 1 169 ? 20.164 3.352 -24.391 1.00 92.25 169 GLU A O 1
ATOM 1416 N N . SER A 1 170 ? 18.841 1.666 -23.755 1.00 90.56 170 SER A N 1
ATOM 1417 C CA . SER A 1 170 ? 17.603 2.174 -24.344 1.00 90.56 170 SER A CA 1
ATOM 1418 C C . SER A 1 170 ? 16.454 2.082 -23.347 1.00 90.56 170 SER A C 1
ATOM 1420 O O . SER A 1 170 ? 16.420 1.191 -22.498 1.00 90.56 170 SER A O 1
ATOM 1422 N N . MET A 1 171 ? 15.486 2.989 -23.467 1.00 90.88 171 MET A N 1
ATOM 1423 C CA . MET A 1 171 ? 14.262 2.967 -22.668 1.00 90.88 171 MET A CA 1
ATOM 1424 C C . MET A 1 171 ? 13.150 2.265 -23.446 1.00 90.88 171 MET A C 1
ATOM 1426 O O . MET A 1 171 ? 12.816 2.661 -24.561 1.00 90.88 171 MET A O 1
ATOM 1430 N N . VAL A 1 172 ? 12.571 1.217 -22.863 1.00 91.38 172 VAL A N 1
ATOM 1431 C CA . VAL A 1 172 ? 11.490 0.433 -23.479 1.00 91.38 172 VAL A CA 1
ATOM 1432 C C . VAL A 1 172 ? 10.226 0.583 -22.635 1.00 91.38 172 VAL A C 1
ATOM 1434 O O . VAL A 1 172 ? 10.316 0.453 -21.412 1.00 91.38 172 VAL A O 1
ATOM 1437 N N . PRO A 1 173 ? 9.047 0.836 -23.232 1.00 92.25 173 PRO A N 1
ATOM 1438 C CA . PRO A 1 173 ? 7.806 0.886 -22.473 1.00 92.25 173 PRO A CA 1
ATOM 1439 C C . PRO A 1 173 ? 7.508 -0.468 -21.819 1.00 92.25 173 PRO A C 1
ATOM 1441 O O . PRO A 1 173 ? 7.772 -1.535 -22.379 1.00 92.25 173 PRO A O 1
ATOM 1444 N N . GLY A 1 174 ? 6.941 -0.411 -20.624 1.00 89.69 174 GLY A N 1
ATOM 1445 C CA . GLY A 1 174 ? 6.480 -1.551 -19.856 1.00 89.69 174 GLY A CA 1
ATOM 1446 C C . GLY A 1 174 ? 5.220 -1.196 -19.082 1.00 89.69 174 GLY A C 1
ATOM 1447 O O . GLY A 1 174 ? 4.913 -0.027 -18.840 1.00 89.69 174 GLY A O 1
ATOM 1448 N N . GLU A 1 175 ? 4.477 -2.228 -18.708 1.00 90.56 175 GLU A N 1
ATOM 1449 C CA . GLU A 1 175 ? 3.241 -2.087 -17.951 1.00 90.56 175 GLU A CA 1
ATOM 1450 C C . GLU A 1 175 ? 3.218 -3.100 -16.808 1.00 90.56 175 GLU A C 1
ATOM 1452 O O . GLU A 1 175 ? 3.824 -4.173 -16.887 1.00 90.56 175 GLU A O 1
ATOM 1457 N N . HIS A 1 176 ? 2.550 -2.739 -15.718 1.00 89.19 176 HIS A N 1
ATOM 1458 C CA . HIS A 1 176 ? 2.303 -3.616 -14.585 1.00 89.19 176 HIS A CA 1
ATOM 1459 C C . HIS A 1 176 ? 0.843 -3.506 -14.164 1.00 89.19 176 HIS A C 1
ATOM 1461 O O . HIS A 1 176 ? 0.329 -2.397 -14.024 1.00 89.19 176 HIS A O 1
ATOM 1467 N N . LEU A 1 177 ? 0.196 -4.654 -13.959 1.00 89.94 177 LEU A N 1
ATOM 1468 C CA . LEU A 1 177 ? -1.177 -4.743 -13.477 1.00 89.94 177 LEU A CA 1
ATOM 1469 C C . LEU A 1 177 ? -1.208 -5.525 -12.168 1.00 89.94 177 LEU A C 1
ATOM 1471 O O . LEU A 1 177 ? -0.854 -6.704 -12.141 1.00 89.94 177 LEU A O 1
ATOM 1475 N N . ALA A 1 178 ? -1.689 -4.883 -11.108 1.00 90.31 178 ALA A N 1
ATOM 1476 C CA . ALA A 1 178 ? -1.888 -5.511 -9.811 1.00 90.31 178 ALA A CA 1
ATOM 1477 C C . ALA A 1 178 ? -3.374 -5.449 -9.411 1.00 90.31 178 ALA A C 1
ATOM 1479 O O . ALA A 1 178 ? -3.900 -4.354 -9.191 1.00 90.31 178 ALA A O 1
ATOM 1480 N N . PRO A 1 179 ? -4.090 -6.589 -9.360 1.00 92.31 179 PRO A N 1
ATOM 1481 C CA . PRO A 1 179 ? -5.485 -6.619 -8.940 1.00 92.31 179 PRO A CA 1
ATOM 1482 C C . PRO A 1 179 ? -5.633 -6.396 -7.434 1.00 92.31 179 PRO A C 1
ATOM 1484 O O . PRO A 1 179 ? -4.854 -6.927 -6.648 1.00 92.31 179 PRO A O 1
ATOM 1487 N N . PHE A 1 180 ? -6.695 -5.703 -7.039 1.00 94.19 180 PHE A N 1
ATOM 1488 C CA . PHE A 1 180 ? -7.119 -5.559 -5.647 1.00 94.19 180 PHE A CA 1
ATOM 1489 C C . PHE A 1 180 ? -8.642 -5.407 -5.554 1.00 94.19 180 PHE A C 1
ATOM 1491 O O . PHE A 1 180 ? -9.328 -5.255 -6.567 1.00 94.19 180 PHE A O 1
ATOM 1498 N N . LYS A 1 181 ? -9.189 -5.476 -4.345 1.00 94.56 181 LYS A N 1
ATOM 1499 C CA . LYS A 1 181 ? -10.622 -5.397 -4.075 1.00 94.56 181 LYS A CA 1
ATOM 1500 C C . LYS A 1 181 ? -10.873 -4.604 -2.805 1.00 94.56 181 LYS A C 1
ATOM 1502 O O . LYS A 1 181 ? -10.264 -4.879 -1.775 1.00 94.56 181 LYS A O 1
ATOM 1507 N N . ILE A 1 182 ? -11.819 -3.672 -2.868 1.00 95.56 182 ILE A N 1
ATOM 1508 C CA . ILE A 1 182 ? -12.312 -3.016 -1.659 1.00 95.56 182 ILE A CA 1
ATOM 1509 C C . ILE A 1 182 ? -13.319 -3.940 -0.984 1.00 95.56 182 ILE A C 1
ATOM 1511 O O . ILE A 1 182 ? -14.227 -4.459 -1.642 1.00 95.56 182 ILE A O 1
ATOM 1515 N N . VAL A 1 183 ? -13.170 -4.143 0.323 1.00 95.06 183 VAL A N 1
ATOM 1516 C CA . VAL A 1 183 ? -14.078 -4.954 1.140 1.00 95.06 183 VAL A CA 1
ATOM 1517 C C . VAL A 1 183 ? -15.532 -4.550 0.875 1.00 95.06 183 VAL A C 1
ATOM 1519 O O . VAL A 1 183 ? -15.865 -3.371 0.735 1.00 95.06 183 VAL A O 1
ATOM 1522 N N . GLN A 1 184 ? -16.406 -5.552 0.765 1.00 93.69 184 GLN A N 1
ATOM 1523 C CA . GLN A 1 184 ? -17.831 -5.364 0.497 1.00 93.69 184 GLN A CA 1
ATOM 1524 C C . GLN A 1 184 ? -18.484 -4.484 1.567 1.00 93.69 184 GLN A C 1
ATOM 1526 O O . GLN A 1 184 ? -18.210 -4.625 2.759 1.00 93.69 184 GLN A O 1
ATOM 1531 N N . ASN A 1 185 ? -19.408 -3.616 1.147 1.00 88.56 185 ASN A N 1
ATOM 1532 C CA . ASN A 1 185 ? -20.210 -2.871 2.108 1.00 88.56 185 ASN A CA 1
ATOM 1533 C C . ASN A 1 185 ? -21.141 -3.838 2.846 1.00 88.56 185 ASN A C 1
ATOM 1535 O O . ASN A 1 185 ? -21.853 -4.608 2.197 1.00 88.56 185 ASN A O 1
ATOM 1539 N N . GLY A 1 186 ? -21.154 -3.800 4.175 1.00 92.31 186 GLY A N 1
ATOM 1540 C CA . GLY A 1 186 ? -21.996 -4.681 4.975 1.00 92.31 186 GLY A CA 1
ATOM 1541 C C . GLY A 1 186 ? -21.466 -4.904 6.385 1.00 92.31 186 GLY A C 1
ATOM 1542 O O . GLY A 1 186 ? -20.599 -4.174 6.863 1.00 92.31 186 GLY A O 1
ATOM 1543 N N . ASN A 1 187 ? -21.989 -5.949 7.032 1.00 94.56 187 ASN A N 1
ATOM 1544 C CA . ASN A 1 187 ? -21.741 -6.241 8.446 1.00 94.56 187 ASN A CA 1
ATOM 1545 C C . ASN A 1 187 ? -20.253 -6.308 8.795 1.00 94.56 187 ASN A C 1
ATOM 1547 O O . ASN A 1 187 ? -19.865 -5.766 9.818 1.00 94.56 187 ASN A O 1
ATOM 1551 N N . PHE A 1 188 ? -19.424 -6.905 7.935 1.00 93.88 188 PHE A N 1
ATOM 1552 C CA . PHE A 1 188 ? -17.989 -7.019 8.191 1.00 93.88 188 PHE A CA 1
ATOM 1553 C C . PHE A 1 188 ? -17.289 -5.652 8.253 1.00 93.88 188 PHE A C 1
ATOM 1555 O O . PHE A 1 188 ? -16.517 -5.395 9.169 1.00 93.88 188 PHE A O 1
ATOM 1562 N N . ARG A 1 189 ? -17.608 -4.728 7.334 1.00 94.62 189 ARG A N 1
ATOM 1563 C CA . ARG A 1 189 ? -17.039 -3.371 7.349 1.00 94.62 189 ARG A CA 1
ATOM 1564 C C . ARG A 1 189 ? -17.476 -2.594 8.591 1.00 94.62 189 ARG A C 1
ATOM 1566 O O . ARG A 1 189 ? -16.642 -1.963 9.231 1.00 94.62 189 ARG A O 1
ATOM 1573 N N . ASN A 1 190 ? -18.765 -2.672 8.920 1.00 94.50 190 ASN A N 1
ATOM 1574 C CA . ASN A 1 190 ? -19.331 -2.001 10.091 1.00 94.50 190 ASN A CA 1
ATOM 1575 C C . ASN A 1 190 ? -18.747 -2.562 11.392 1.00 94.50 190 ASN A C 1
ATOM 1577 O O . ASN A 1 190 ? -18.533 -1.814 12.338 1.00 94.50 190 ASN A O 1
ATOM 1581 N N . GLN A 1 191 ? -18.486 -3.871 11.432 1.00 96.44 191 GLN A N 1
ATOM 1582 C CA . GLN A 1 191 ? -17.832 -4.528 12.556 1.00 96.44 191 GLN A CA 1
ATOM 1583 C C . GLN A 1 191 ? -16.405 -4.004 12.739 1.00 96.44 191 GLN A C 1
ATOM 1585 O O . GLN A 1 191 ? -16.076 -3.579 13.839 1.00 96.44 191 GLN A O 1
ATOM 1590 N N . ILE A 1 192 ? -15.605 -3.948 11.667 1.00 96.56 192 ILE A N 1
ATOM 1591 C CA . ILE A 1 192 ? -14.253 -3.369 11.709 1.00 96.56 192 ILE A CA 1
ATOM 1592 C C . ILE A 1 192 ? -14.292 -1.937 12.245 1.00 96.56 192 ILE A C 1
ATOM 1594 O O . ILE A 1 192 ? -13.530 -1.584 13.137 1.00 96.56 192 ILE A O 1
ATOM 1598 N N . GLU A 1 193 ? -15.192 -1.106 11.724 1.00 95.81 193 GLU A N 1
ATOM 1599 C CA . GLU A 1 193 ? -15.308 0.285 12.161 1.00 95.81 193 GLU A CA 1
ATOM 1600 C C . GLU A 1 193 ? -15.708 0.398 13.641 1.00 95.81 193 GLU A C 1
ATOM 1602 O O . GLU A 1 193 ? -15.128 1.196 14.377 1.00 95.81 193 GLU A O 1
ATOM 1607 N N . ALA A 1 194 ? -16.658 -0.419 14.100 1.00 97.12 194 ALA A N 1
ATOM 1608 C CA . ALA A 1 194 ? -17.071 -0.448 15.499 1.00 97.12 194 ALA A CA 1
ATOM 1609 C C . ALA A 1 194 ? -15.932 -0.900 16.429 1.00 97.12 194 ALA A C 1
ATOM 1611 O O . ALA A 1 194 ? -15.662 -0.228 17.422 1.00 97.12 194 ALA A O 1
ATOM 1612 N N . GLU A 1 195 ? -15.240 -1.988 16.086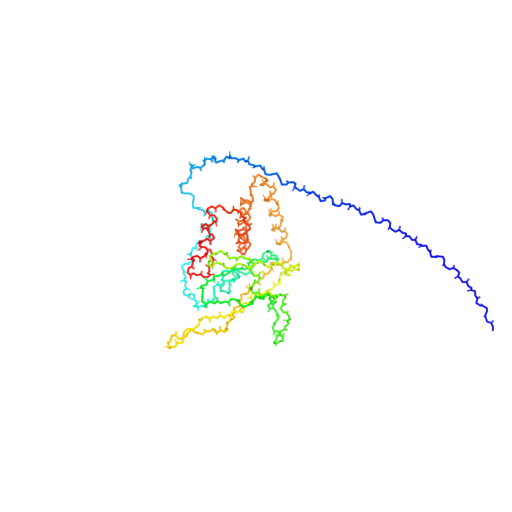 1.00 97.25 195 GLU A N 1
ATOM 1613 C CA . GLU A 1 195 ? -14.145 -2.546 16.887 1.00 97.25 195 GLU A CA 1
ATOM 1614 C C . GLU A 1 195 ? -12.932 -1.604 16.928 1.00 97.25 195 GLU A C 1
ATOM 1616 O O . GLU A 1 195 ? -12.344 -1.406 17.990 1.00 97.25 195 GLU A O 1
ATOM 1621 N N . LEU A 1 196 ? -12.600 -0.932 15.818 1.00 96.31 196 LEU A N 1
ATOM 1622 C CA . LEU A 1 196 ? -11.549 0.092 15.795 1.00 96.31 196 LEU A CA 1
ATOM 1623 C C . LEU A 1 196 ? -11.913 1.314 16.652 1.00 96.31 196 LEU A C 1
ATOM 1625 O O . LEU A 1 196 ? -11.062 1.838 17.370 1.00 96.31 196 LEU A O 1
ATOM 1629 N N . ASN A 1 197 ? -13.168 1.769 16.607 1.00 95.56 197 ASN A N 1
ATOM 1630 C CA . ASN A 1 197 ? -13.629 2.884 17.437 1.00 95.56 197 ASN A CA 1
ATOM 1631 C C . ASN A 1 197 ? -13.622 2.529 18.930 1.00 95.56 197 ASN A C 1
ATOM 1633 O O . ASN A 1 197 ? -13.260 3.365 19.763 1.00 95.56 197 ASN A O 1
ATOM 1637 N N . GLU A 1 198 ? -13.995 1.296 19.273 1.00 96.25 198 GLU A N 1
ATOM 1638 C CA . GLU A 1 198 ? -13.913 0.786 20.640 1.00 96.25 198 GLU A CA 1
ATOM 1639 C C . GLU A 1 198 ? -12.457 0.721 21.110 1.00 96.25 198 GLU A C 1
ATOM 1641 O O . GLU A 1 198 ? -12.137 1.263 22.169 1.00 96.25 198 GLU A O 1
ATOM 1646 N N . LEU A 1 199 ? -11.563 0.161 20.290 1.00 94.44 199 LEU A N 1
ATOM 1647 C CA . LEU A 1 199 ? -10.127 0.097 20.557 1.00 94.44 199 LEU A CA 1
ATOM 1648 C C . LEU A 1 199 ? -9.549 1.489 20.830 1.00 94.44 199 LEU A C 1
ATOM 1650 O O . LEU A 1 199 ? -8.846 1.667 21.822 1.00 94.44 199 LEU A O 1
ATOM 1654 N N . ILE A 1 200 ? -9.871 2.497 20.015 1.00 91.69 200 ILE A N 1
ATOM 1655 C CA . ILE A 1 200 ? -9.390 3.872 20.229 1.00 91.69 200 ILE A CA 1
ATOM 1656 C C . ILE A 1 200 ? -9.969 4.457 21.527 1.00 91.69 200 ILE A C 1
ATOM 1658 O O . ILE A 1 200 ? -9.250 5.091 22.299 1.00 91.69 200 ILE A O 1
ATOM 1662 N N . SER A 1 201 ? -11.251 4.209 21.806 1.00 92.44 201 SER A N 1
ATOM 1663 C CA . SER A 1 201 ? -11.936 4.720 23.003 1.00 92.44 201 SER A CA 1
ATOM 1664 C C . SER A 1 201 ? -11.415 4.106 24.305 1.00 92.44 201 SER A C 1
ATOM 1666 O O . SER A 1 201 ? -11.435 4.759 25.346 1.00 92.44 201 SER A O 1
ATOM 1668 N N . GLN A 1 202 ? -10.930 2.866 24.267 1.00 91.44 202 GLN A N 1
ATOM 1669 C CA . GLN A 1 202 ? -10.295 2.207 25.414 1.00 91.44 202 GLN A CA 1
ATOM 1670 C C . GLN A 1 202 ? -8.853 2.688 25.647 1.00 91.44 202 GLN A C 1
ATOM 1672 O O . GLN A 1 202 ? -8.316 2.528 26.741 1.00 91.44 202 GLN A O 1
ATOM 1677 N N . ASN A 1 203 ? -8.244 3.324 24.644 1.00 89.12 203 ASN A N 1
ATOM 1678 C CA . ASN A 1 203 ? -6.826 3.662 24.600 1.00 89.12 203 ASN A CA 1
ATOM 1679 C C . ASN A 1 203 ? -6.569 5.177 24.490 1.00 89.12 203 ASN A C 1
ATOM 1681 O O . ASN A 1 203 ? -5.603 5.612 23.868 1.00 89.12 203 ASN A O 1
ATOM 1685 N N . VAL A 1 204 ? -7.399 6.004 25.137 1.00 88.12 204 VAL A N 1
ATOM 1686 C CA . VAL A 1 204 ? -7.331 7.484 25.069 1.00 88.12 204 VAL A CA 1
ATOM 1687 C C . VAL A 1 204 ? -5.997 8.106 25.503 1.00 88.12 204 VAL A C 1
ATOM 1689 O O . VAL A 1 204 ? -5.745 9.269 25.205 1.00 88.12 204 VAL A O 1
ATOM 1692 N N . ASN A 1 205 ? -5.155 7.355 26.217 1.00 91.44 205 ASN A N 1
ATOM 1693 C CA . ASN A 1 205 ? -3.850 7.818 26.694 1.00 91.44 205 ASN A CA 1
ATOM 1694 C C . ASN A 1 205 ? -2.694 7.459 25.749 1.00 91.44 205 ASN A C 1
ATOM 1696 O O . ASN A 1 205 ? -1.566 7.876 26.006 1.00 91.44 205 ASN A O 1
ATOM 1700 N N . LEU A 1 206 ? -2.953 6.672 24.702 1.00 90.88 206 LEU A N 1
ATOM 1701 C CA . LEU A 1 206 ? -1.934 6.289 23.735 1.00 90.88 206 LEU A CA 1
ATOM 1702 C C . LEU A 1 206 ? -1.601 7.462 22.814 1.00 90.88 206 LEU A C 1
ATOM 1704 O O . LEU A 1 206 ? -2.464 8.244 22.410 1.00 90.88 206 LEU A O 1
ATOM 1708 N N . ASN A 1 207 ? -0.329 7.569 22.452 1.00 91.69 207 ASN A N 1
ATOM 1709 C CA . ASN A 1 207 ? 0.101 8.505 21.428 1.00 91.69 207 ASN A CA 1
ATOM 1710 C C . ASN A 1 207 ? -0.275 7.999 20.019 1.00 91.69 207 ASN A C 1
ATOM 1712 O O . ASN A 1 207 ? -0.657 6.847 19.818 1.00 91.69 207 ASN A O 1
ATOM 1716 N N . ASN A 1 208 ? -0.135 8.861 19.009 1.00 90.81 208 ASN A N 1
ATOM 1717 C CA . ASN A 1 208 ? -0.523 8.532 17.632 1.00 90.81 208 ASN A CA 1
ATOM 1718 C C . ASN A 1 208 ? 0.167 7.277 17.069 1.00 90.81 208 ASN A C 1
ATOM 1720 O O . ASN A 1 208 ? -0.435 6.572 16.264 1.00 90.81 208 ASN A O 1
ATOM 1724 N N . GLN A 1 209 ? 1.419 7.006 17.452 1.00 92.81 209 GLN A N 1
ATOM 1725 C CA . GLN A 1 209 ? 2.124 5.810 16.996 1.00 92.81 209 GLN A CA 1
ATOM 1726 C C . GLN A 1 209 ? 1.587 4.555 17.683 1.00 92.81 209 GLN A C 1
ATOM 1728 O O . GLN A 1 209 ? 1.374 3.551 17.014 1.00 92.81 209 GLN A O 1
ATOM 1733 N N . GLU A 1 210 ? 1.359 4.609 18.991 1.00 91.88 210 GLU A N 1
ATOM 1734 C CA . GLU A 1 210 ? 0.797 3.485 19.746 1.00 91.88 210 GLU A CA 1
ATOM 1735 C C . GLU A 1 210 ? -0.610 3.131 19.238 1.00 91.88 210 GLU A C 1
ATOM 1737 O O . GLU A 1 210 ? -0.912 1.960 19.032 1.00 91.88 210 GLU A O 1
ATOM 1742 N N . ILE A 1 211 ? -1.439 4.133 18.915 1.00 92.50 211 ILE A N 1
ATOM 1743 C CA . ILE A 1 211 ? -2.739 3.913 18.260 1.00 92.50 211 ILE A CA 1
ATOM 1744 C C . ILE A 1 211 ? -2.557 3.232 16.897 1.00 92.50 211 ILE A C 1
ATOM 1746 O O . ILE A 1 211 ? -3.260 2.268 16.598 1.00 92.50 211 ILE A O 1
ATOM 1750 N N . ALA A 1 212 ? -1.628 3.711 16.064 1.00 93.31 212 ALA A N 1
ATOM 1751 C CA . ALA A 1 212 ? -1.354 3.097 14.765 1.00 93.31 212 ALA A CA 1
ATOM 1752 C C . ALA A 1 212 ? -0.865 1.645 14.910 1.00 93.31 212 ALA A C 1
ATOM 1754 O O . ALA A 1 212 ? -1.244 0.790 14.115 1.00 93.31 212 ALA A O 1
ATOM 1755 N N . GLU A 1 213 ? -0.072 1.346 15.940 1.00 92.56 213 GLU A N 1
ATOM 1756 C CA . GLU A 1 213 ? 0.390 -0.009 16.240 1.00 92.56 213 GLU A CA 1
ATOM 1757 C C . GLU A 1 213 ? -0.761 -0.938 16.647 1.00 92.56 213 GLU A C 1
ATOM 1759 O O . GLU A 1 213 ? -0.865 -2.047 16.124 1.00 92.56 213 GLU A O 1
ATOM 1764 N N . GLU A 1 214 ? -1.667 -0.490 17.518 1.00 92.81 214 GLU A N 1
ATOM 1765 C CA . GLU A 1 214 ? -2.842 -1.278 17.912 1.00 92.81 214 GLU A CA 1
ATOM 1766 C C . GLU A 1 214 ? -3.798 -1.524 16.735 1.00 92.81 214 GLU A C 1
ATOM 1768 O O . GLU A 1 214 ? -4.288 -2.638 16.536 1.00 92.81 214 GLU A O 1
ATOM 1773 N N . ARG A 1 215 ? -4.003 -0.522 15.874 1.00 95.69 215 ARG A N 1
ATOM 1774 C CA . ARG A 1 215 ? -4.782 -0.692 14.638 1.00 95.69 215 ARG A CA 1
ATOM 1775 C C . ARG A 1 2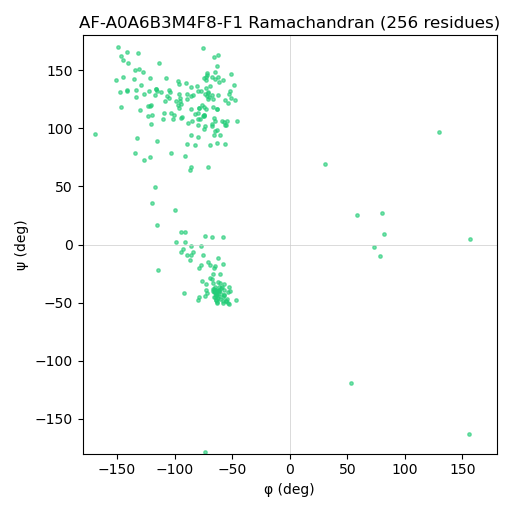15 ? -4.103 -1.652 13.664 1.00 95.69 215 ARG A C 1
ATOM 1777 O O . ARG A 1 215 ? -4.766 -2.482 13.047 1.00 95.69 215 ARG A O 1
ATOM 1784 N N . ALA A 1 216 ? -2.784 -1.567 13.538 1.00 93.50 216 ALA A N 1
ATOM 1785 C CA . ALA A 1 216 ? -2.004 -2.463 12.700 1.00 93.50 216 ALA A CA 1
ATOM 1786 C C . ALA A 1 216 ? -2.111 -3.922 13.177 1.00 93.50 216 ALA A C 1
ATOM 1788 O O . ALA A 1 216 ? -2.360 -4.803 12.353 1.00 93.50 216 ALA A O 1
ATOM 1789 N N . LYS A 1 217 ? -2.009 -4.178 14.492 1.00 92.50 217 LYS A N 1
ATOM 1790 C CA . LYS A 1 217 ? -2.256 -5.504 15.101 1.00 92.50 217 LYS A CA 1
ATOM 1791 C C . LYS A 1 217 ? -3.615 -6.053 14.686 1.00 92.50 217 LYS A C 1
ATOM 1793 O O . LYS A 1 217 ? -3.701 -7.153 14.147 1.00 92.50 217 LYS A O 1
ATOM 1798 N N . TYR A 1 218 ? -4.649 -5.237 14.853 1.00 95.12 218 TYR A N 1
ATOM 1799 C CA . TYR A 1 218 ? -6.011 -5.600 14.494 1.00 95.12 218 TYR A CA 1
ATOM 1800 C C . TYR A 1 218 ? -6.156 -5.968 13.004 1.00 95.12 218 TYR A C 1
ATOM 1802 O O . TYR A 1 218 ? -6.746 -6.991 12.658 1.00 95.12 218 TYR A O 1
ATOM 1810 N N . PHE A 1 219 ? -5.567 -5.183 12.097 1.00 94.88 219 PHE A N 1
ATOM 1811 C CA . PHE A 1 219 ? -5.624 -5.483 10.664 1.00 94.88 219 PHE A CA 1
ATOM 1812 C C . PHE A 1 219 ? -4.866 -6.758 10.278 1.00 94.88 219 PHE A C 1
ATOM 1814 O O . PHE A 1 219 ? -5.306 -7.470 9.374 1.00 94.88 219 PHE A O 1
ATOM 1821 N N . VAL A 1 220 ? -3.771 -7.084 10.965 1.00 90.75 220 VAL A N 1
ATOM 1822 C CA . VAL A 1 220 ? -3.036 -8.343 10.755 1.00 90.75 220 VAL A CA 1
ATOM 1823 C C . VAL A 1 220 ? -3.896 -9.548 11.120 1.00 90.75 220 VAL A C 1
ATOM 1825 O O . VAL A 1 220 ? -3.951 -10.504 10.342 1.00 90.75 220 VAL A O 1
ATOM 1828 N N . ASP A 1 221 ? -4.623 -9.488 12.237 1.00 91.38 221 ASP A N 1
ATOM 1829 C CA . ASP A 1 221 ? -5.524 -10.566 12.666 1.00 91.38 221 ASP A CA 1
ATOM 1830 C C . ASP A 1 221 ? -6.636 -10.827 11.635 1.00 91.38 221 ASP A C 1
ATOM 1832 O O . ASP A 1 221 ? -7.032 -11.972 11.397 1.00 91.38 221 ASP A O 1
ATOM 1836 N N . LEU A 1 222 ? -7.076 -9.771 10.944 1.00 92.94 222 LEU A N 1
ATOM 1837 C CA . LEU A 1 222 ? -8.036 -9.842 9.840 1.00 92.94 222 LEU A CA 1
ATOM 1838 C C . LEU A 1 222 ? -7.407 -10.138 8.471 1.00 92.94 222 LEU A C 1
ATOM 1840 O O . LEU A 1 222 ? -8.134 -10.258 7.485 1.00 92.94 222 LEU A O 1
ATOM 1844 N N . LYS A 1 223 ? -6.077 -10.271 8.391 1.00 90.88 223 LYS A N 1
ATOM 1845 C CA . LYS A 1 223 ? -5.304 -10.425 7.144 1.00 90.88 223 LYS A CA 1
ATOM 1846 C C . LYS A 1 223 ? -5.484 -9.263 6.155 1.00 90.88 223 LYS A C 1
ATOM 1848 O O . LYS A 1 223 ? -5.271 -9.428 4.955 1.00 90.88 223 LYS A O 1
ATOM 1853 N N . LEU A 1 224 ? -5.834 -8.080 6.651 1.00 92.19 224 LEU A N 1
ATOM 1854 C CA . LEU A 1 224 ? -5.967 -6.839 5.887 1.00 92.19 224 LEU A CA 1
ATOM 1855 C C . LEU A 1 224 ? -4.605 -6.141 5.781 1.00 92.19 224 LEU A C 1
ATOM 1857 O O . LEU A 1 224 ? -4.356 -5.080 6.352 1.00 92.19 224 LEU A O 1
ATOM 1861 N N . TRP A 1 225 ? -3.684 -6.775 5.057 1.00 88.69 225 TRP A N 1
ATOM 1862 C CA . TRP A 1 225 ? -2.283 -6.355 4.992 1.00 88.69 225 TRP A CA 1
ATOM 1863 C C . TRP A 1 225 ? -2.081 -4.956 4.395 1.00 88.69 225 TRP A C 1
ATOM 1865 O O . TRP A 1 225 ? -1.184 -4.244 4.843 1.00 88.69 225 TRP A O 1
ATOM 1875 N N . SER A 1 226 ? -2.927 -4.520 3.450 1.00 88.56 226 SER A N 1
ATOM 1876 C CA . SER A 1 226 ? -2.912 -3.130 2.960 1.00 88.56 226 SER A CA 1
ATOM 1877 C C . SER A 1 226 ? -3.073 -2.137 4.095 1.00 88.56 226 SER A C 1
ATOM 1879 O O . SER A 1 226 ? -2.351 -1.147 4.169 1.00 88.56 226 SER A O 1
ATOM 1881 N N . ASP A 1 227 ? -4.076 -2.388 4.934 1.00 94.00 227 ASP A N 1
ATOM 1882 C CA . ASP A 1 227 ? -4.510 -1.488 5.985 1.00 94.00 227 ASP A CA 1
ATOM 1883 C C . ASP A 1 227 ? -3.467 -1.476 7.100 1.00 94.00 227 ASP A C 1
ATOM 1885 O O . ASP A 1 227 ? -3.053 -0.407 7.536 1.00 94.00 227 ASP A O 1
ATOM 1889 N N . PHE A 1 228 ? -2.920 -2.646 7.449 1.00 92.44 228 PHE A N 1
ATOM 1890 C CA . PHE A 1 228 ? -1.755 -2.760 8.325 1.00 92.44 228 PHE A CA 1
ATOM 1891 C C . PHE A 1 228 ? -0.565 -1.909 7.834 1.00 92.44 228 PHE A C 1
ATOM 1893 O O . PHE A 1 228 ? -0.010 -1.124 8.608 1.00 92.44 228 PHE A O 1
ATOM 1900 N N . ILE A 1 229 ? -0.173 -2.016 6.553 1.00 89.00 229 ILE A N 1
ATOM 1901 C CA . ILE A 1 229 ? 0.952 -1.222 6.035 1.00 89.00 229 ILE A CA 1
ATOM 1902 C C . ILE A 1 229 ? 0.580 0.266 6.034 1.00 89.00 229 ILE A C 1
ATOM 1904 O O . ILE A 1 229 ? 1.392 1.115 6.394 1.00 89.00 229 ILE A O 1
ATOM 1908 N N . GLN A 1 230 ? -0.655 0.606 5.675 1.00 91.81 230 GLN A N 1
ATOM 1909 C CA . GLN A 1 230 ? -1.118 1.987 5.683 1.00 91.81 230 GLN A CA 1
ATOM 1910 C C . GLN A 1 230 ? -1.038 2.624 7.078 1.00 91.81 230 GLN A C 1
ATOM 1912 O O . GLN A 1 230 ? -0.634 3.785 7.172 1.00 91.81 230 GLN A O 1
ATOM 1917 N N . GLU A 1 231 ? -1.331 1.884 8.152 1.00 94.06 231 GLU A N 1
ATOM 1918 C CA . GLU A 1 231 ? -1.122 2.366 9.524 1.00 94.06 231 GLU A CA 1
ATOM 1919 C C . GLU A 1 231 ? 0.363 2.650 9.801 1.00 94.06 231 GLU A C 1
ATOM 1921 O O . GLU A 1 231 ? 0.693 3.745 10.265 1.00 94.06 231 GLU A O 1
ATOM 1926 N N . ALA A 1 232 ? 1.271 1.744 9.418 1.00 89.88 232 ALA A N 1
ATOM 1927 C CA . ALA A 1 232 ? 2.719 1.930 9.581 1.00 89.88 232 ALA A CA 1
ATOM 1928 C C . ALA A 1 232 ? 3.249 3.189 8.861 1.00 89.88 232 ALA A C 1
ATOM 1930 O O . ALA A 1 232 ? 4.135 3.891 9.358 1.00 89.88 232 ALA A O 1
ATOM 1931 N N . PHE A 1 233 ? 2.695 3.506 7.688 1.00 89.31 233 PHE A N 1
ATOM 1932 C CA . PHE A 1 233 ? 3.059 4.694 6.908 1.00 89.31 233 PHE A CA 1
ATOM 1933 C C . PHE A 1 233 ? 2.300 5.965 7.320 1.00 89.31 233 PHE A C 1
ATOM 1935 O O . PHE A 1 233 ? 2.676 7.055 6.891 1.00 89.31 233 PHE A O 1
ATOM 1942 N N . SER A 1 234 ? 1.282 5.868 8.180 1.00 90.50 234 SER A N 1
ATOM 1943 C CA . SER A 1 234 ? 0.524 7.031 8.667 1.00 90.50 234 SER A CA 1
ATOM 1944 C C . SER A 1 234 ? 1.240 7.821 9.775 1.00 90.50 234 SER A C 1
ATOM 1946 O O . SER A 1 234 ? 0.933 8.996 10.003 1.00 90.50 234 SER A O 1
ATOM 1948 N N . VAL A 1 235 ? 2.212 7.201 10.453 1.00 91.81 235 VAL A N 1
ATOM 1949 C CA . VAL A 1 235 ? 2.924 7.793 11.593 1.00 91.81 235 VAL A CA 1
ATOM 1950 C C . VAL A 1 235 ? 3.921 8.854 11.113 1.00 91.81 235 VAL A C 1
ATOM 1952 O O . VAL A 1 235 ? 4.931 8.530 10.491 1.00 91.81 235 VAL A O 1
ATOM 1955 N N . LYS A 1 236 ? 3.649 10.129 11.433 1.00 88.44 236 LYS A N 1
ATOM 1956 C CA . LYS A 1 236 ? 4.460 11.289 10.999 1.00 88.44 236 LYS A CA 1
ATOM 1957 C C . LYS A 1 236 ? 5.881 11.304 11.572 1.00 88.44 236 LYS A C 1
ATOM 1959 O O . LYS A 1 236 ? 6.810 11.654 10.859 1.00 88.44 236 LYS A O 1
ATOM 1964 N N . ASN A 1 237 ? 6.031 10.928 12.843 1.00 88.25 237 ASN A N 1
ATOM 1965 C CA . ASN A 1 237 ? 7.309 10.897 13.560 1.00 88.25 237 ASN A CA 1
ATOM 1966 C C . ASN A 1 237 ? 7.558 9.465 14.058 1.00 88.25 237 ASN A C 1
ATOM 1968 O O . ASN A 1 237 ? 7.298 9.187 15.229 1.00 88.25 237 ASN A O 1
ATOM 1972 N N . PRO A 1 238 ? 7.947 8.534 13.167 1.00 89.00 238 PRO A N 1
ATOM 1973 C CA . PRO A 1 238 ? 8.089 7.128 13.521 1.00 89.00 238 PRO A CA 1
ATOM 1974 C C . PRO A 1 238 ? 9.253 6.912 14.495 1.00 89.00 238 PRO A C 1
ATOM 1976 O O . PRO A 1 238 ? 10.301 7.550 14.380 1.00 89.00 238 PRO A O 1
ATOM 1979 N N . SER A 1 239 ? 9.093 5.979 15.433 1.00 90.31 239 SER A N 1
ATOM 1980 C CA . SER A 1 239 ? 10.197 5.495 16.266 1.00 90.31 239 SER A CA 1
ATOM 1981 C C . SER A 1 239 ? 11.281 4.815 15.421 1.00 90.31 239 SER A C 1
ATOM 1983 O O . SER A 1 239 ? 11.032 4.389 14.293 1.00 90.31 239 SER A O 1
ATOM 1985 N N . ALA A 1 240 ? 12.478 4.652 15.994 1.00 88.56 240 ALA A N 1
ATOM 1986 C CA . ALA A 1 240 ? 13.576 3.916 15.357 1.00 88.56 240 ALA A CA 1
ATOM 1987 C C . ALA A 1 240 ? 13.147 2.513 14.891 1.00 88.56 240 ALA A C 1
ATOM 1989 O O . ALA A 1 240 ? 13.471 2.097 13.787 1.00 88.56 240 ALA A O 1
ATOM 1990 N N . ASP A 1 241 ? 12.346 1.833 15.705 1.00 86.25 241 ASP A N 1
ATOM 1991 C CA . ASP A 1 241 ? 11.808 0.502 15.438 1.00 86.25 241 ASP A CA 1
ATOM 1992 C C . ASP A 1 241 ? 10.861 0.488 14.216 1.00 86.25 241 ASP A C 1
ATOM 1994 O O . ASP A 1 241 ? 10.893 -0.437 13.402 1.00 86.25 241 ASP A O 1
ATOM 1998 N N . LEU A 1 242 ? 10.033 1.525 14.049 1.00 86.69 242 LEU A N 1
ATOM 1999 C CA . LEU A 1 242 ? 9.146 1.659 12.889 1.00 86.69 242 LEU A CA 1
ATOM 2000 C C . LEU A 1 242 ? 9.916 2.098 11.629 1.00 86.69 242 LEU A C 1
ATOM 2002 O O . LEU A 1 242 ? 9.559 1.706 10.519 1.00 86.69 242 LEU A O 1
ATOM 2006 N N . ILE A 1 243 ? 10.990 2.875 11.790 1.00 86.94 243 ILE A N 1
ATOM 2007 C CA . ILE A 1 243 ? 11.928 3.192 10.703 1.00 86.94 243 ILE A CA 1
ATOM 2008 C C . ILE A 1 243 ? 12.612 1.911 10.219 1.00 86.94 243 ILE A C 1
ATOM 2010 O O . ILE A 1 243 ? 12.566 1.622 9.027 1.00 86.94 243 ILE A O 1
ATOM 2014 N N . GLU A 1 244 ? 13.166 1.108 11.131 1.00 84.88 244 GLU A N 1
ATOM 2015 C CA . GLU A 1 244 ? 13.805 -0.172 10.807 1.00 84.88 244 GLU A CA 1
ATOM 2016 C C . GLU A 1 244 ? 12.835 -1.102 10.075 1.00 84.88 244 GLU A C 1
ATOM 2018 O O . GLU A 1 244 ? 13.180 -1.701 9.062 1.00 84.88 244 GLU A O 1
ATOM 2023 N N . PHE A 1 245 ? 11.588 -1.186 10.532 1.00 85.00 245 PHE A N 1
ATOM 2024 C CA . PHE A 1 245 ? 10.555 -1.941 9.836 1.00 85.00 245 PHE A CA 1
ATOM 2025 C C . PHE A 1 245 ? 10.334 -1.470 8.394 1.00 85.00 245 PHE A C 1
ATOM 2027 O O . PHE A 1 245 ? 10.339 -2.285 7.464 1.00 85.00 245 PHE A O 1
ATOM 2034 N N . LYS A 1 246 ? 10.159 -0.156 8.197 1.00 84.25 246 LYS A N 1
ATOM 2035 C CA . LYS A 1 246 ? 10.016 0.424 6.858 1.00 84.25 246 LYS A CA 1
ATOM 2036 C C . LYS A 1 246 ? 11.233 0.063 6.011 1.00 84.25 246 LYS A C 1
ATOM 2038 O O . LYS A 1 246 ? 11.048 -0.401 4.892 1.00 84.25 246 LYS A O 1
ATOM 2043 N N . GLU A 1 247 ? 12.445 0.155 6.562 1.00 79.69 247 GLU A N 1
ATOM 2044 C CA . GLU A 1 247 ? 13.700 -0.254 5.918 1.00 79.69 247 GLU A CA 1
ATOM 2045 C C . GLU A 1 247 ? 13.768 -1.744 5.574 1.00 79.69 247 GLU A C 1
ATOM 2047 O O . GLU A 1 247 ? 14.232 -2.115 4.492 1.00 79.69 247 GLU A O 1
ATOM 2052 N N . VAL A 1 248 ? 13.263 -2.620 6.441 1.00 79.75 248 VAL A N 1
ATOM 2053 C CA . VAL A 1 248 ? 13.155 -4.050 6.149 1.00 79.75 248 VAL A CA 1
ATOM 2054 C C . VAL A 1 248 ? 12.245 -4.264 4.948 1.00 79.75 248 VAL A C 1
ATOM 2056 O O . VAL A 1 248 ? 12.605 -5.070 4.098 1.00 79.75 248 VAL A O 1
ATOM 2059 N N . ILE A 1 249 ? 11.131 -3.534 4.807 1.00 75.75 249 ILE A N 1
ATOM 2060 C CA . ILE A 1 249 ? 10.304 -3.552 3.585 1.00 75.75 249 ILE A CA 1
ATOM 2061 C C . ILE A 1 249 ? 11.116 -3.109 2.359 1.00 75.75 249 ILE A C 1
ATOM 2063 O O . ILE A 1 249 ? 11.029 -3.757 1.308 1.00 75.75 249 ILE A O 1
ATOM 2067 N N . LEU A 1 250 ? 11.944 -2.063 2.490 1.00 68.69 250 LEU A N 1
ATOM 2068 C CA . LEU A 1 250 ? 12.801 -1.564 1.403 1.00 68.69 250 LEU A CA 1
ATOM 2069 C C . LEU A 1 250 ? 13.746 -2.644 0.880 1.00 68.69 250 LEU A C 1
ATOM 2071 O O . LEU A 1 250 ? 13.841 -2.865 -0.326 1.00 68.69 250 LEU A O 1
ATOM 2075 N N . ASN A 1 251 ? 14.432 -3.318 1.799 1.00 68.81 251 ASN A N 1
ATOM 2076 C CA . ASN A 1 251 ? 15.639 -4.086 1.503 1.00 68.81 251 ASN A CA 1
ATOM 2077 C C . ASN A 1 251 ? 15.382 -5.574 1.236 1.00 68.81 251 ASN A C 1
ATOM 2079 O O . ASN A 1 251 ? 16.317 -6.370 1.200 1.00 68.81 251 ASN A O 1
ATOM 2083 N N . GLN A 1 252 ? 14.124 -5.994 1.083 1.00 67.44 252 GLN A N 1
ATOM 2084 C CA . GLN A 1 252 ? 13.833 -7.395 0.753 1.00 67.44 252 GLN A CA 1
ATOM 2085 C C . GLN A 1 252 ? 14.201 -7.686 -0.706 1.00 67.44 252 GLN A C 1
ATOM 2087 O O . GLN A 1 252 ? 13.887 -6.904 -1.598 1.00 67.44 252 GLN A O 1
ATOM 2092 N N . ASP A 1 253 ? 14.747 -8.864 -0.980 1.00 63.25 253 ASP A N 1
ATOM 2093 C CA . ASP A 1 253 ? 14.995 -9.297 -2.364 1.00 63.25 253 ASP A CA 1
ATOM 2094 C C . ASP A 1 253 ? 13.707 -9.731 -3.085 1.00 63.25 253 ASP A C 1
ATOM 2096 O O . ASP A 1 253 ? 13.702 -9.988 -4.287 1.00 63.25 253 ASP A O 1
ATOM 2100 N N . SER A 1 254 ? 12.600 -9.845 -2.343 1.00 67.81 254 SER A N 1
ATOM 2101 C CA . SER A 1 254 ? 11.300 -10.264 -2.858 1.00 67.81 254 SER A CA 1
ATOM 2102 C C . SER A 1 254 ? 10.270 -9.137 -2.806 1.00 67.81 254 SER A C 1
ATOM 2104 O O . SER A 1 254 ? 10.370 -8.209 -1.997 1.00 67.81 254 SER A O 1
ATOM 2106 N N . CYS A 1 255 ? 9.264 -9.245 -3.669 1.00 68.94 255 CYS A N 1
ATOM 2107 C CA . CYS A 1 255 ? 8.085 -8.376 -3.686 1.00 68.94 255 CYS A CA 1
ATOM 2108 C C . CYS A 1 255 ? 6.947 -8.940 -2.825 1.00 68.94 255 CYS A C 1
ATOM 2110 O O . CYS A 1 255 ? 5.860 -8.378 -2.781 1.00 68.94 255 CYS A O 1
ATOM 2112 N N . THR A 1 256 ? 7.177 -10.079 -2.167 1.00 62.38 256 THR A N 1
ATOM 2113 C CA . THR A 1 256 ? 6.182 -10.753 -1.337 1.00 62.38 256 THR A CA 1
ATOM 2114 C C . THR A 1 256 ? 6.358 -10.355 0.117 1.00 62.38 256 THR A C 1
ATOM 2116 O O . THR A 1 256 ? 7.438 -10.533 0.674 1.00 62.38 256 THR A O 1
ATOM 2119 N N . VAL A 1 257 ? 5.275 -9.879 0.719 1.00 60.12 257 VAL A N 1
ATOM 2120 C CA . VAL A 1 257 ? 5.162 -9.569 2.144 1.00 60.12 257 VAL A CA 1
ATOM 2121 C C . VAL A 1 257 ? 4.296 -10.643 2.795 1.00 60.12 257 VAL A C 1
ATOM 2123 O O . VAL A 1 257 ? 3.208 -10.896 2.287 1.00 60.12 257 VAL A O 1
ATOM 2126 N N . LYS A 1 258 ? 4.757 -11.281 3.875 1.00 55.06 258 LYS A N 1
ATOM 2127 C CA . LYS A 1 258 ? 3.923 -12.051 4.813 1.00 55.06 258 LYS A CA 1
ATOM 2128 C C . LYS A 1 258 ? 4.518 -12.014 6.212 1.00 55.06 258 LYS A C 1
ATOM 2130 O O . LYS A 1 258 ? 5.763 -11.925 6.313 1.00 55.06 258 LYS A O 1
#

Foldseek 3Di:
DDDDDDDDDDDDDDDDPPPPDPPPPPPPPPPPPPDDDPDDPPDDPDDDDQPLVVQWDQDPDPDDDPDVWQWLPPDQVDPLSFEAAFLWFKTKTFQPVFKDWQKKFKAFPPCPDPDDDDTPDIDGCVPQPDDDPRMGMHTRDDPDGHAAFTKIWTKTKIWGWDQDPVRDTDTDIDMDIRIHHYHHPDDVSVVLVVVLVVVCVVPVVDDLLVSLVVNLVVCVVVSNVRSNVVSLVVDPDDDPSSVVSVVVCRPRPHSYTD